Protein AF-A0A3D2XLH0-F1 (afdb_monomer)

Radius of gyration: 24.58 Å; Cα contacts (8 Å, |Δi|>4): 261; chains: 1; bounding box: 63×41×72 Å

Foldseek 3Di:
DCCVVPVPPPDPPDDPLSVLLVVLVVLLVVLCVVQDPDPDDSFVLQLVLCVLLVVDDPPDPCVVPDSGPCVSSSCQQCPDDDPLCRQLLNVLSSLCSVLSSVLSSVCSNPVNCSNVLSLVLLLLLLQLLVLLLVLDPDDDPLLVSNNVSSCSNGPCVDDDRDHNVPDALVSDDPVSLLSSLLSSLVSNDDPLDRDPSNVVSVVVSCVRNVNDPVSSVVSNVVVVVVCVVCQCVRPSSHPDDPVVVVVVVLLVVLLSLCQVCVVLLLVLLLVVLLLLVLLVVVVVDDDDPVSVVVNLVSVVVSLVVDPSSCCCVPVVSVVSSVSNSVCNCVNRVVSNVVSPDPDD

Structure (mmCIF, N/CA/C/O backbone):
data_AF-A0A3D2XLH0-F1
#
_entry.id   AF-A0A3D2XLH0-F1
#
loop_
_atom_site.group_PDB
_atom_site.id
_atom_site.type_symbol
_atom_site.label_atom_id
_atom_site.label_alt_id
_atom_site.label_comp_id
_atom_site.label_asym_id
_atom_site.label_entity_id
_atom_site.label_seq_id
_atom_site.pdbx_PDB_ins_code
_atom_site.Cartn_x
_atom_site.Cartn_y
_atom_site.Cartn_z
_atom_site.occupancy
_atom_site.B_iso_or_equiv
_atom_site.auth_seq_id
_atom_site.auth_comp_id
_atom_site.auth_asym_id
_atom_site.auth_atom_id
_atom_site.pdbx_PDB_model_num
ATOM 1 N N . ASN A 1 1 ? -7.501 -8.077 -2.622 1.00 56.06 1 ASN A N 1
ATOM 2 C CA . ASN A 1 1 ? -8.255 -9.177 -1.987 1.00 56.06 1 ASN A CA 1
ATOM 3 C C . ASN A 1 1 ? -7.289 -10.339 -1.803 1.00 56.06 1 ASN A C 1
ATOM 5 O O . ASN A 1 1 ? -6.848 -10.885 -2.806 1.00 56.06 1 ASN A O 1
ATOM 9 N N . ILE A 1 2 ? -6.923 -10.666 -0.559 1.00 59.22 2 ILE A N 1
ATOM 10 C CA . ILE A 1 2 ? -5.932 -11.713 -0.237 1.00 59.22 2 ILE A CA 1
ATOM 11 C C . ILE A 1 2 ? -6.367 -13.080 -0.780 1.00 59.22 2 ILE A C 1
ATOM 13 O O . ILE A 1 2 ? -5.526 -13.887 -1.164 1.00 59.22 2 ILE A O 1
ATOM 17 N N . SER A 1 3 ? -7.678 -13.311 -0.923 1.00 52.94 3 SER A N 1
ATOM 18 C CA . SER A 1 3 ? -8.214 -14.569 -1.452 1.00 52.94 3 SER A CA 1
ATOM 19 C C . SER A 1 3 ? -7.852 -14.833 -2.920 1.00 52.94 3 SER A C 1
ATOM 21 O O . SER A 1 3 ? -8.042 -15.946 -3.398 1.00 52.94 3 SER A O 1
ATOM 23 N N . VAL A 1 4 ? -7.370 -13.823 -3.658 1.00 60.28 4 VAL A N 1
ATOM 24 C CA . VAL A 1 4 ? -6.823 -14.009 -5.015 1.00 60.28 4 VAL A CA 1
ATOM 25 C C . VAL A 1 4 ? -5.470 -14.724 -4.960 1.00 60.28 4 VAL A C 1
ATOM 27 O O . VAL A 1 4 ? -5.150 -15.491 -5.863 1.00 60.28 4 VAL A O 1
ATOM 30 N N . LEU A 1 5 ? -4.699 -14.490 -3.896 1.00 61.28 5 LEU A N 1
ATOM 31 C CA . LEU A 1 5 ? -3.353 -15.027 -3.706 1.00 61.28 5 LEU A CA 1
ATOM 32 C C . LEU A 1 5 ? -3.369 -16.331 -2.902 1.00 61.28 5 LEU A C 1
ATOM 34 O O . LEU A 1 5 ? -2.679 -17.278 -3.262 1.00 61.28 5 LEU A O 1
ATOM 38 N N . ILE A 1 6 ? -4.183 -16.401 -1.845 1.00 67.06 6 ILE A N 1
ATOM 39 C CA . ILE A 1 6 ? -4.265 -17.561 -0.952 1.00 67.06 6 ILE A CA 1
ATOM 40 C C . ILE A 1 6 ? -5.712 -18.057 -0.937 1.00 67.06 6 ILE A C 1
ATOM 42 O O . ILE A 1 6 ? -6.552 -17.561 -0.184 1.00 67.06 6 ILE A O 1
ATOM 46 N N . LYS A 1 7 ? -6.012 -19.035 -1.798 1.00 66.06 7 LYS A N 1
ATOM 47 C CA . LYS A 1 7 ? -7.372 -19.579 -1.969 1.00 66.06 7 LYS A CA 1
ATOM 48 C C . LYS A 1 7 ? -7.930 -20.209 -0.687 1.00 66.06 7 LYS A C 1
ATOM 50 O O . LYS A 1 7 ? -9.125 -20.091 -0.435 1.00 66.06 7 LYS A O 1
ATOM 55 N N . ASP A 1 8 ? -7.062 -20.797 0.136 1.00 65.56 8 ASP A N 1
ATOM 56 C CA . ASP A 1 8 ? -7.434 -21.486 1.380 1.00 65.56 8 ASP A CA 1
ATOM 57 C C . ASP A 1 8 ? -7.496 -20.559 2.601 1.00 65.56 8 ASP A C 1
ATOM 59 O O . ASP A 1 8 ? -7.753 -21.007 3.721 1.00 65.56 8 ASP A O 1
ATOM 63 N N . PHE A 1 9 ? -7.269 -19.254 2.416 1.00 64.38 9 PHE A N 1
ATOM 64 C CA . PHE A 1 9 ? -7.295 -18.313 3.524 1.00 64.38 9 PHE A CA 1
ATOM 65 C C . PHE A 1 9 ? -8.737 -18.081 3.998 1.00 64.38 9 PHE A C 1
ATOM 67 O O . PHE A 1 9 ? -9.528 -17.384 3.358 1.00 64.38 9 PHE A O 1
ATOM 74 N N . LYS A 1 10 ? -9.092 -18.697 5.133 1.00 57.25 10 LYS A N 1
ATOM 75 C CA . LYS A 1 10 ? -10.466 -18.717 5.665 1.00 57.25 10 LYS A CA 1
ATOM 76 C C . LYS A 1 10 ? -10.878 -17.427 6.377 1.00 57.25 10 LYS A C 1
ATOM 78 O O . LYS A 1 10 ? -12.070 -17.124 6.416 1.00 57.25 10 LYS A O 1
ATOM 83 N N . ASN A 1 11 ? -9.934 -16.662 6.931 1.00 62.09 11 ASN A N 1
ATOM 84 C CA . ASN A 1 11 ? -10.263 -15.441 7.665 1.00 62.09 11 ASN A CA 1
ATOM 85 C C . ASN A 1 11 ? -10.436 -14.252 6.700 1.00 62.09 11 ASN A C 1
ATOM 87 O O . ASN A 1 11 ? -9.506 -13.830 6.020 1.00 62.09 11 ASN A O 1
ATOM 91 N N . LYS A 1 12 ? -11.658 -13.724 6.616 1.00 66.69 12 LYS A N 1
ATOM 92 C CA . LYS A 1 12 ? -12.002 -12.578 5.759 1.00 66.69 12 LYS A CA 1
ATOM 93 C C . LYS A 1 12 ? -12.109 -11.265 6.530 1.00 66.69 12 LYS A C 1
ATOM 95 O O . LYS A 1 12 ? -12.381 -10.236 5.915 1.00 66.69 12 LYS A O 1
ATOM 100 N N . ASP A 1 13 ? -11.905 -11.272 7.846 1.00 75.00 13 ASP A N 1
ATOM 101 C CA . ASP A 1 13 ? -11.956 -10.058 8.654 1.00 75.00 13 ASP A CA 1
ATOM 102 C C . ASP A 1 13 ? -10.623 -9.308 8.607 1.00 75.00 13 ASP A C 1
ATOM 104 O O . ASP A 1 13 ? -10.022 -9.042 9.636 1.00 75.00 13 ASP A O 1
ATOM 108 N N . PHE A 1 14 ? -10.153 -8.947 7.416 1.00 75.50 14 PHE A N 1
ATOM 109 C CA . PHE A 1 14 ? -9.071 -7.978 7.282 1.00 75.50 14 PHE A CA 1
ATOM 110 C C . PHE A 1 14 ? -9.627 -6.618 6.886 1.00 75.50 14 PHE A C 1
ATOM 112 O O . PHE A 1 14 ? -10.569 -6.506 6.098 1.00 75.50 14 PHE A O 1
ATOM 119 N N . ASN A 1 15 ? -9.069 -5.559 7.458 1.00 73.19 15 ASN A N 1
ATOM 120 C CA . ASN A 1 15 ? -9.256 -4.211 6.948 1.00 73.19 15 ASN A CA 1
ATOM 121 C C . ASN A 1 15 ? -8.358 -3.981 5.708 1.00 73.19 15 ASN A C 1
ATOM 123 O O . ASN A 1 15 ? -7.569 -4.840 5.303 1.00 73.19 15 ASN A O 1
ATOM 127 N N . GLN A 1 16 ? -8.514 -2.829 5.056 1.00 72.62 16 GLN A N 1
ATOM 128 C CA . GLN A 1 16 ? -7.791 -2.512 3.822 1.00 72.62 16 GLN A CA 1
ATOM 129 C C . GLN A 1 16 ? -6.272 -2.385 4.028 1.00 72.62 16 GLN A C 1
ATOM 131 O O . GLN A 1 16 ? -5.505 -2.747 3.138 1.00 72.62 16 GLN A O 1
ATOM 136 N N . GLU A 1 17 ? -5.845 -1.903 5.191 1.00 74.00 17 GLU A N 1
ATOM 137 C CA . GLU A 1 17 ? -4.439 -1.733 5.555 1.00 74.00 17 GLU A CA 1
ATOM 138 C C . GLU A 1 17 ? -3.764 -3.089 5.803 1.00 74.00 17 GLU A C 1
ATOM 140 O O . GLU A 1 17 ? -2.719 -3.375 5.222 1.00 74.00 17 GLU A O 1
ATOM 145 N N . GLU A 1 18 ? -4.421 -3.969 6.561 1.00 78.75 18 GLU A N 1
ATOM 146 C CA . GLU A 1 18 ? -4.015 -5.364 6.770 1.00 78.75 18 GLU A CA 1
ATOM 147 C C . GLU A 1 18 ? -3.913 -6.097 5.422 1.00 78.75 18 GLU A C 1
ATOM 149 O O . GLU A 1 18 ? -2.910 -6.751 5.134 1.00 78.75 18 GLU A O 1
ATOM 154 N N . CYS A 1 19 ? -4.902 -5.911 4.537 1.00 79.75 19 CYS A N 1
ATOM 155 C CA . CYS A 1 19 ? -4.850 -6.446 3.177 1.00 79.75 19 CYS A CA 1
ATOM 156 C C . CYS A 1 19 ? -3.662 -5.915 2.369 1.00 79.75 19 CYS A C 1
ATOM 158 O O . CYS A 1 19 ? -3.051 -6.681 1.625 1.00 79.75 19 CYS A O 1
ATOM 160 N N . CYS A 1 20 ? -3.355 -4.620 2.471 1.00 80.25 20 CYS A N 1
ATOM 161 C CA . CYS A 1 20 ? -2.223 -4.013 1.776 1.00 80.25 20 CYS A CA 1
ATOM 162 C C . CYS A 1 20 ? -0.902 -4.618 2.257 1.00 80.25 20 CYS A C 1
ATOM 164 O O . CYS A 1 20 ? -0.134 -5.125 1.440 1.00 80.25 20 CYS A O 1
ATOM 166 N N . LYS A 1 21 ? -0.694 -4.659 3.580 1.00 85.38 21 LYS A N 1
ATOM 167 C CA . LYS A 1 21 ? 0.508 -5.219 4.206 1.00 85.38 21 LYS A CA 1
ATOM 168 C C . LYS A 1 21 ? 0.728 -6.673 3.794 1.00 85.38 21 LYS A C 1
ATOM 170 O O . LYS A 1 21 ? 1.823 -7.017 3.360 1.00 85.38 21 LYS A O 1
ATOM 175 N N . ILE A 1 22 ? -0.319 -7.500 3.829 1.00 86.12 22 ILE A N 1
ATOM 176 C CA . ILE A 1 22 ? -0.234 -8.909 3.420 1.00 86.12 22 ILE A CA 1
ATOM 177 C C . ILE A 1 22 ? 0.139 -9.038 1.938 1.00 86.12 22 ILE A C 1
ATOM 179 O O . ILE A 1 22 ? 1.064 -9.779 1.613 1.00 86.12 22 ILE A O 1
ATOM 183 N N . ASN A 1 23 ? -0.525 -8.306 1.034 1.00 85.81 23 ASN A N 1
ATOM 184 C CA . ASN A 1 23 ? -0.193 -8.371 -0.397 1.00 85.81 23 ASN A CA 1
ATOM 185 C C . ASN A 1 23 ? 1.240 -7.886 -0.669 1.00 85.81 23 ASN A C 1
ATOM 187 O O . ASN A 1 23 ? 1.919 -8.442 -1.529 1.00 85.81 23 ASN A O 1
ATOM 191 N N . PHE A 1 24 ? 1.699 -6.867 0.061 1.00 89.00 24 PHE A N 1
ATOM 192 C CA . PHE A 1 24 ? 3.036 -6.308 -0.097 1.00 89.00 24 PHE A CA 1
ATOM 193 C C . PHE A 1 24 ? 4.125 -7.276 0.377 1.00 89.00 24 PHE A C 1
ATOM 195 O O . PHE A 1 24 ? 5.034 -7.587 -0.390 1.00 89.00 24 PHE A O 1
ATOM 202 N N . VAL A 1 25 ? 3.986 -7.833 1.587 1.00 90.62 25 VAL A N 1
ATOM 203 C CA . VAL A 1 25 ? 4.879 -8.885 2.108 1.00 90.62 25 VAL A CA 1
ATOM 204 C C . VAL A 1 25 ? 4.925 -10.070 1.153 1.00 90.62 25 VAL A C 1
ATOM 206 O O . VAL A 1 25 ? 5.997 -10.592 0.864 1.00 90.62 25 VAL A O 1
ATOM 209 N N . TRP A 1 26 ? 3.772 -10.477 0.621 1.00 89.56 26 TRP A N 1
ATOM 210 C CA . TRP A 1 26 ? 3.701 -11.595 -0.309 1.00 89.56 26 TRP A CA 1
ATOM 211 C C . TRP A 1 26 ? 4.448 -11.321 -1.615 1.00 89.56 26 TRP A C 1
ATOM 213 O O . TRP A 1 26 ? 5.152 -12.194 -2.117 1.00 89.56 26 TRP A O 1
ATOM 223 N N . ALA A 1 27 ? 4.330 -10.110 -2.163 1.00 91.56 27 ALA A N 1
ATOM 224 C CA . ALA A 1 27 ? 5.065 -9.713 -3.359 1.00 91.56 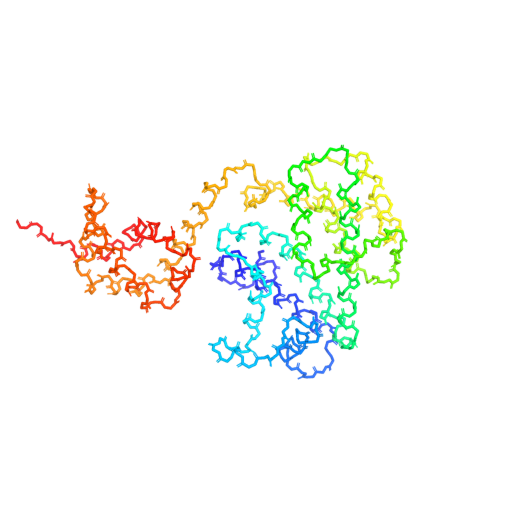27 ALA A CA 1
ATOM 225 C C . ALA A 1 27 ? 6.585 -9.694 -3.113 1.00 91.56 27 ALA A C 1
ATOM 227 O O . ALA A 1 27 ? 7.344 -10.187 -3.948 1.00 91.56 27 ALA A O 1
ATOM 228 N N . LEU A 1 28 ? 7.023 -9.204 -1.948 1.00 92.69 28 LEU A N 1
ATOM 229 C CA . LEU A 1 28 ? 8.427 -9.248 -1.527 1.00 92.69 28 LEU A CA 1
ATOM 230 C C . LEU A 1 28 ? 8.927 -10.690 -1.366 1.00 92.69 28 LEU A C 1
ATOM 232 O O . LEU A 1 28 ? 10.008 -11.021 -1.846 1.00 92.69 28 LEU A O 1
ATOM 236 N N . LEU A 1 29 ? 8.132 -11.565 -0.748 1.00 91.50 29 LEU A N 1
ATOM 237 C CA . LEU A 1 29 ? 8.464 -12.981 -0.587 1.00 91.50 29 LEU A CA 1
ATOM 238 C C . LEU A 1 29 ? 8.540 -13.705 -1.938 1.00 91.50 29 LEU A C 1
ATOM 240 O O . LEU A 1 29 ? 9.427 -14.527 -2.155 1.00 91.50 29 LEU A O 1
ATOM 244 N N . ALA A 1 30 ? 7.642 -13.385 -2.870 1.00 90.56 30 ALA A N 1
ATOM 245 C CA . ALA A 1 30 ? 7.688 -13.923 -4.224 1.00 90.56 30 ALA A CA 1
ATOM 246 C C . ALA A 1 30 ? 8.967 -13.489 -4.957 1.00 90.56 30 ALA A C 1
ATOM 248 O O . ALA A 1 30 ? 9.626 -14.331 -5.566 1.00 90.56 30 ALA A O 1
ATOM 249 N N . ALA A 1 31 ? 9.355 -12.211 -4.854 1.00 92.06 31 ALA A N 1
ATOM 250 C CA . ALA A 1 31 ? 10.625 -11.724 -5.392 1.00 92.06 31 ALA A CA 1
ATOM 251 C C . ALA A 1 31 ? 11.822 -12.448 -4.751 1.00 92.06 31 ALA A C 1
ATOM 253 O O . ALA A 1 31 ? 12.705 -12.919 -5.467 1.00 92.06 31 ALA A O 1
ATOM 254 N N . TYR A 1 32 ? 11.807 -12.625 -3.426 1.00 92.12 32 TYR A N 1
ATOM 255 C CA . TYR A 1 32 ? 12.814 -13.397 -2.700 1.00 92.12 32 TYR A CA 1
ATOM 256 C C . TYR A 1 32 ? 12.953 -14.824 -3.242 1.00 92.12 32 TYR A C 1
ATOM 258 O O . TYR A 1 32 ? 14.045 -15.223 -3.634 1.00 92.12 32 TYR A O 1
ATOM 266 N N . ASN A 1 33 ? 11.848 -15.559 -3.367 1.00 89.69 33 ASN A N 1
ATOM 267 C CA . ASN A 1 33 ? 11.861 -16.944 -3.844 1.00 89.69 33 ASN A CA 1
ATOM 268 C C . ASN A 1 33 ? 12.271 -17.089 -5.321 1.00 89.69 33 ASN A C 1
ATOM 270 O O . ASN A 1 33 ? 12.732 -18.155 -5.719 1.00 89.69 33 ASN A O 1
ATOM 274 N N . CYS A 1 34 ? 12.100 -16.050 -6.147 1.00 87.38 34 CYS A N 1
ATOM 275 C CA . CYS A 1 34 ? 12.503 -16.085 -7.558 1.00 87.38 34 CYS A CA 1
ATOM 276 C C . CYS A 1 34 ? 14.007 -15.851 -7.766 1.00 87.38 34 CYS A C 1
ATOM 278 O O . CYS A 1 34 ? 14.549 -16.279 -8.786 1.00 87.38 34 CYS A O 1
ATOM 280 N N . HIS A 1 35 ? 14.672 -15.150 -6.843 1.00 81.44 35 HIS A N 1
ATOM 281 C CA . HIS A 1 35 ? 16.054 -14.693 -7.026 1.00 81.44 35 HIS A CA 1
ATOM 282 C C . HIS A 1 35 ? 17.039 -15.249 -6.000 1.00 81.44 35 HIS A C 1
ATOM 284 O O . HIS A 1 35 ? 18.215 -15.405 -6.331 1.00 81.44 35 HIS A O 1
ATOM 290 N N . SER A 1 36 ? 16.591 -15.561 -4.783 1.00 71.94 36 SER A N 1
ATOM 291 C CA . SER A 1 36 ? 17.465 -16.110 -3.752 1.00 71.94 36 SER A CA 1
ATOM 292 C C . SER A 1 36 ? 17.901 -17.525 -4.124 1.00 71.94 36 SER A C 1
ATOM 294 O O . SER A 1 36 ? 17.078 -18.421 -4.307 1.00 71.94 36 SER A O 1
ATOM 296 N N . LYS A 1 37 ? 19.216 -17.717 -4.237 1.00 63.34 37 LYS A N 1
ATOM 297 C CA . LYS A 1 37 ? 19.856 -19.033 -4.382 1.00 63.34 37 LYS A CA 1
ATOM 298 C C . LYS A 1 37 ? 20.473 -19.530 -3.071 1.00 63.34 37 LYS A C 1
ATOM 300 O O . LYS A 1 37 ? 20.912 -20.674 -3.017 1.00 63.34 37 LYS A O 1
ATOM 305 N N . ASP A 1 38 ? 20.480 -18.685 -2.040 1.00 61.75 38 ASP A N 1
ATOM 306 C CA . ASP A 1 38 ? 21.149 -18.930 -0.765 1.00 61.75 38 ASP A CA 1
ATOM 307 C C . ASP A 1 38 ? 20.144 -19.127 0.376 1.00 61.75 38 ASP A C 1
ATOM 3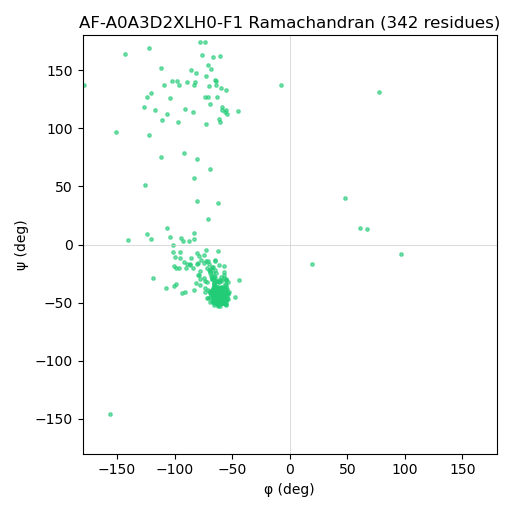09 O O . ASP A 1 38 ? 19.071 -18.528 0.403 1.00 61.75 38 ASP A O 1
ATOM 313 N N . ASN A 1 39 ? 20.543 -19.895 1.393 1.00 58.38 39 ASN A N 1
ATOM 314 C CA . ASN A 1 39 ? 19.757 -20.181 2.604 1.00 58.38 39 ASN A CA 1
ATOM 315 C C . ASN A 1 39 ? 19.610 -18.977 3.568 1.00 58.38 39 ASN A C 1
ATOM 317 O O . ASN A 1 39 ? 19.401 -19.162 4.769 1.00 58.38 39 ASN A O 1
ATOM 321 N N . THR A 1 40 ? 19.767 -17.733 3.105 1.00 69.75 40 THR A N 1
ATOM 322 C CA . THR A 1 40 ? 19.626 -16.555 3.978 1.00 69.75 40 THR A CA 1
ATOM 323 C C . THR A 1 40 ? 18.163 -16.315 4.315 1.00 69.75 40 THR A C 1
ATOM 325 O O . THR A 1 40 ? 17.343 -16.199 3.424 1.00 69.75 40 THR A O 1
ATOM 328 N N . ASN A 1 41 ? 17.804 -16.200 5.592 1.00 87.00 41 ASN A N 1
ATOM 329 C CA . ASN A 1 41 ? 16.414 -15.961 5.991 1.00 87.00 41 ASN A CA 1
ATOM 330 C C . ASN A 1 41 ? 15.828 -14.700 5.300 1.00 87.00 41 ASN A C 1
ATOM 332 O O . ASN A 1 41 ? 16.469 -13.645 5.296 1.00 87.00 41 ASN A O 1
ATOM 336 N N . PHE A 1 42 ? 14.610 -14.816 4.749 1.00 89.12 42 PHE A N 1
ATOM 337 C CA . PHE A 1 42 ? 13.853 -13.734 4.101 1.00 89.12 42 PHE A CA 1
ATOM 338 C C . PHE A 1 42 ? 13.827 -12.440 4.926 1.00 89.12 42 PHE A C 1
ATOM 340 O O . PHE A 1 42 ? 14.082 -11.362 4.391 1.00 89.12 42 PHE A O 1
ATOM 347 N N . GLU A 1 43 ? 13.585 -12.539 6.233 1.00 88.88 43 GLU A N 1
ATOM 348 C CA . GLU A 1 43 ? 13.529 -11.384 7.129 1.00 88.88 43 GLU A CA 1
ATOM 349 C C . GLU A 1 43 ? 14.874 -10.659 7.208 1.00 88.88 43 GLU A C 1
ATOM 351 O O . GLU A 1 43 ? 14.926 -9.431 7.171 1.00 88.88 43 GLU A O 1
ATOM 356 N N . ILE A 1 44 ? 15.980 -11.408 7.259 1.00 87.56 44 ILE A N 1
ATOM 357 C CA . ILE A 1 44 ? 17.334 -10.842 7.304 1.00 87.56 44 ILE A CA 1
ATOM 358 C C . ILE A 1 44 ? 17.654 -10.134 5.985 1.00 87.56 44 ILE A C 1
ATOM 360 O O . ILE A 1 44 ? 18.180 -9.020 5.999 1.00 87.56 44 ILE A O 1
ATOM 364 N N . ALA A 1 45 ? 17.330 -10.761 4.851 1.00 89.88 45 ALA A N 1
ATOM 365 C CA . ALA A 1 45 ? 17.530 -10.161 3.534 1.00 89.88 45 ALA A CA 1
ATOM 366 C C . ALA A 1 45 ? 16.724 -8.862 3.384 1.00 89.88 45 ALA A C 1
ATOM 368 O O . ALA A 1 45 ? 17.243 -7.863 2.886 1.00 89.88 45 ALA A O 1
ATOM 369 N N . LEU A 1 46 ? 15.481 -8.851 3.871 1.00 90.81 46 LEU A N 1
ATOM 370 C CA . LEU A 1 46 ? 14.604 -7.691 3.784 1.00 90.81 46 LEU A CA 1
ATOM 371 C C . LEU A 1 46 ? 15.066 -6.535 4.685 1.00 90.81 46 LEU A C 1
ATOM 373 O O . LEU A 1 46 ? 15.059 -5.387 4.242 1.00 90.81 46 LEU A O 1
ATOM 377 N N . LYS A 1 47 ? 15.532 -6.818 5.912 1.00 88.50 47 LYS A N 1
ATOM 378 C CA . LYS A 1 47 ? 16.130 -5.793 6.791 1.00 88.50 47 LYS A CA 1
ATOM 379 C C . LYS A 1 47 ? 17.343 -5.141 6.129 1.00 88.50 47 LYS A C 1
ATOM 381 O O . LYS A 1 47 ? 17.380 -3.920 5.994 1.00 88.50 47 LYS A O 1
ATOM 386 N N . LYS A 1 48 ? 18.277 -5.953 5.621 1.00 88.25 48 LYS A N 1
ATOM 387 C CA . LYS A 1 48 ? 19.477 -5.458 4.927 1.00 88.25 48 LYS A CA 1
ATOM 388 C C . LYS A 1 48 ? 19.144 -4.664 3.665 1.00 88.25 48 LYS A C 1
ATOM 390 O O . LYS A 1 48 ? 19.796 -3.661 3.387 1.00 88.25 48 LYS A O 1
ATOM 395 N N . PHE A 1 49 ? 18.131 -5.074 2.903 1.00 91.19 49 PHE A N 1
ATOM 396 C CA . PHE A 1 49 ? 17.650 -4.305 1.756 1.00 91.19 49 PHE A CA 1
ATOM 397 C C . PHE A 1 49 ? 17.191 -2.899 2.165 1.00 91.19 49 PHE A C 1
ATOM 399 O O . PHE A 1 49 ? 17.640 -1.913 1.579 1.00 91.19 49 PHE A O 1
ATOM 406 N N . TYR A 1 50 ? 16.341 -2.791 3.192 1.00 89.31 50 TYR A N 1
ATOM 407 C CA . TYR A 1 50 ? 15.839 -1.497 3.662 1.00 89.31 50 TYR A CA 1
ATOM 408 C C . TYR A 1 50 ? 16.931 -0.607 4.272 1.00 89.31 50 TYR A C 1
ATOM 410 O O . TYR A 1 50 ? 16.842 0.621 4.165 1.00 89.31 50 TYR A O 1
ATOM 418 N N . GLU A 1 51 ? 17.974 -1.210 4.847 1.00 86.25 51 GLU A N 1
ATOM 419 C CA . GLU A 1 51 ? 19.207 -0.515 5.230 1.00 86.25 51 GLU A CA 1
ATOM 420 C C . GLU A 1 51 ? 19.976 0.004 4.009 1.00 86.25 51 GLU A C 1
ATOM 422 O O . GLU A 1 51 ? 20.340 1.179 3.958 1.00 86.25 51 GLU A O 1
ATOM 427 N N . THR A 1 52 ? 20.152 -0.844 2.992 1.00 88.00 52 THR A N 1
ATOM 428 C CA . THR A 1 52 ? 20.907 -0.533 1.765 1.00 88.00 52 THR A CA 1
ATOM 429 C C . THR A 1 52 ? 20.308 0.651 1.009 1.00 88.00 52 THR A C 1
ATOM 431 O O . THR A 1 52 ? 21.036 1.521 0.551 1.00 88.00 52 THR A O 1
ATOM 434 N N . ILE A 1 53 ? 18.979 0.738 0.908 1.00 85.19 53 ILE A N 1
ATOM 435 C CA . ILE A 1 53 ? 18.310 1.841 0.192 1.00 85.19 53 ILE A CA 1
ATOM 436 C C . ILE A 1 53 ? 18.134 3.117 1.036 1.00 85.19 53 ILE A C 1
ATOM 438 O O . ILE A 1 53 ? 17.362 4.008 0.659 1.00 85.19 53 ILE A O 1
ATOM 442 N N . GLY A 1 54 ? 18.763 3.176 2.216 1.00 78.00 54 GLY A N 1
ATOM 443 C CA . GLY A 1 54 ? 18.747 4.334 3.108 1.00 78.00 54 GLY A CA 1
ATOM 444 C C . GLY A 1 54 ? 17.385 4.653 3.734 1.00 78.00 54 GLY A C 1
ATOM 445 O O . GLY A 1 54 ? 17.219 5.742 4.283 1.00 78.00 54 GLY A O 1
ATOM 446 N N . PHE A 1 55 ? 16.409 3.739 3.655 1.00 71.38 55 PHE A N 1
ATOM 447 C CA . PHE A 1 55 ? 15.094 3.909 4.286 1.00 71.38 55 PHE A CA 1
ATOM 448 C C . PHE A 1 55 ? 15.157 3.627 5.791 1.00 71.38 55 PHE A C 1
ATOM 450 O O . PHE A 1 55 ? 14.482 4.287 6.578 1.00 71.38 55 PHE A O 1
ATOM 457 N N . HIS A 1 56 ? 16.001 2.677 6.194 1.00 57.16 56 HIS A N 1
ATOM 458 C CA . HIS A 1 56 ? 16.254 2.342 7.586 1.00 57.16 56 HIS A CA 1
ATOM 459 C C . HIS A 1 56 ? 17.723 2.618 7.922 1.00 57.16 56 HIS A C 1
ATOM 461 O O . HIS A 1 56 ? 18.618 1.987 7.377 1.00 57.16 56 HIS A O 1
ATOM 467 N N . LYS A 1 57 ? 18.000 3.561 8.827 1.00 52.19 57 LYS A N 1
ATOM 468 C CA . LYS A 1 57 ? 19.319 3.666 9.469 1.00 52.19 57 LYS A CA 1
ATOM 469 C C . LYS A 1 57 ? 19.176 3.115 10.877 1.00 52.19 57 LYS A C 1
ATOM 471 O O . LYS A 1 57 ? 18.303 3.583 11.606 1.00 52.19 57 LYS A O 1
ATOM 476 N N . SER A 1 58 ? 20.012 2.153 11.263 1.00 48.53 58 SER A N 1
ATOM 477 C CA . SER A 1 58 ? 20.064 1.617 12.628 1.00 48.53 58 SER A CA 1
ATOM 478 C C . SER A 1 58 ? 20.629 2.668 13.601 1.00 48.53 58 SER A C 1
ATOM 480 O O . SER A 1 58 ? 21.725 2.531 14.137 1.00 48.53 58 SER A O 1
ATOM 482 N N . ASN A 1 59 ? 19.922 3.775 13.808 1.00 43.19 59 ASN A N 1
ATOM 483 C CA . ASN A 1 59 ? 20.291 4.762 14.810 1.00 43.19 59 ASN A CA 1
ATOM 484 C C . ASN A 1 59 ? 19.476 4.488 16.073 1.00 43.19 59 ASN A C 1
ATOM 486 O O . ASN A 1 59 ? 18.283 4.763 16.101 1.00 43.19 59 ASN A O 1
ATOM 490 N N . PHE A 1 60 ? 20.168 3.918 17.065 1.00 39.84 60 PHE A N 1
ATOM 491 C CA . PHE A 1 60 ? 20.052 3.908 18.539 1.00 39.84 60 PHE A CA 1
ATOM 492 C C . PHE A 1 60 ? 18.745 4.286 19.291 1.00 39.84 60 PHE A C 1
ATOM 494 O O . PHE A 1 60 ? 18.632 3.950 20.463 1.00 39.84 60 PHE A O 1
ATOM 501 N N . ILE A 1 61 ? 17.749 4.947 18.697 1.00 39.28 61 ILE A N 1
ATOM 502 C CA . ILE A 1 61 ? 16.479 5.345 19.342 1.00 39.28 61 ILE A CA 1
ATOM 503 C C . ILE A 1 61 ? 15.328 4.368 19.003 1.00 39.28 61 ILE A C 1
ATOM 505 O O . ILE A 1 61 ? 14.293 4.366 19.664 1.00 39.28 61 ILE A O 1
ATOM 509 N N . ASN A 1 62 ? 15.515 3.451 18.045 1.00 43.59 62 ASN A N 1
ATOM 510 C CA . ASN A 1 62 ? 14.501 2.445 17.679 1.00 43.59 62 ASN A CA 1
ATOM 511 C C . ASN A 1 62 ? 14.302 1.316 18.712 1.00 43.59 62 ASN A C 1
ATOM 513 O O . ASN A 1 62 ? 13.365 0.528 18.577 1.00 43.59 62 ASN A O 1
ATOM 517 N N . GLY A 1 63 ? 15.107 1.270 19.780 1.00 38.38 63 GLY A N 1
ATOM 518 C CA . GLY A 1 63 ? 15.054 0.227 20.814 1.00 38.38 63 GLY A CA 1
ATOM 519 C C . GLY A 1 63 ? 13.744 0.134 21.613 1.00 38.38 63 GLY A C 1
ATOM 520 O O . GLY A 1 63 ? 13.595 -0.790 22.403 1.00 38.38 63 GLY A O 1
ATOM 521 N N . ILE A 1 64 ? 12.789 1.052 21.412 1.00 42.12 64 ILE A N 1
ATOM 522 C CA . ILE A 1 64 ? 11.499 1.068 22.126 1.00 42.12 64 ILE A CA 1
ATOM 523 C C . ILE A 1 64 ? 10.368 0.390 21.318 1.00 42.12 64 ILE A C 1
ATOM 525 O O . ILE A 1 64 ? 9.384 -0.041 21.910 1.00 42.12 64 ILE A O 1
ATOM 529 N N . LEU A 1 65 ? 10.495 0.236 19.988 1.00 42.16 65 LEU A N 1
ATOM 530 C CA . LEU A 1 65 ? 9.433 -0.326 19.121 1.00 42.16 65 LEU A CA 1
ATOM 531 C C . LEU A 1 65 ? 9.853 -1.546 18.280 1.00 42.16 65 LEU A C 1
ATOM 533 O O . LEU A 1 65 ? 9.076 -2.013 17.451 1.00 42.16 65 LEU A O 1
ATOM 537 N N . GLY A 1 66 ? 11.043 -2.093 18.528 1.00 47.38 66 GLY A N 1
ATOM 538 C CA . GLY A 1 66 ? 11.538 -3.306 17.880 1.00 47.38 66 GLY A CA 1
ATOM 539 C C . GLY A 1 66 ? 12.051 -3.072 16.456 1.00 47.38 66 GLY A C 1
ATOM 540 O O . GLY A 1 66 ? 11.374 -2.493 15.607 1.00 47.38 66 GLY A O 1
ATOM 541 N N . ASP A 1 67 ? 13.247 -3.589 16.173 1.00 57.59 67 ASP A N 1
ATOM 542 C CA . ASP A 1 67 ? 13.847 -3.638 14.831 1.00 57.59 67 ASP A CA 1
ATOM 543 C C . ASP A 1 67 ? 13.281 -4.810 14.003 1.00 57.59 67 ASP A C 1
ATOM 545 O O . ASP A 1 67 ? 14.008 -5.517 13.296 1.00 57.59 67 ASP A O 1
ATOM 549 N N . ASP A 1 68 ? 11.985 -5.095 14.144 1.00 75.69 68 ASP A N 1
ATOM 550 C CA . ASP A 1 68 ? 11.336 -6.186 13.423 1.00 75.69 68 ASP A CA 1
ATOM 551 C C . ASP A 1 68 ? 10.856 -5.746 12.030 1.00 75.69 68 ASP A C 1
ATOM 553 O O . ASP A 1 68 ? 10.528 -4.581 11.794 1.00 75.69 68 ASP A O 1
ATOM 557 N N . VAL A 1 69 ? 10.821 -6.689 11.086 1.00 81.69 69 VAL A N 1
ATOM 558 C CA . VAL A 1 69 ? 10.378 -6.474 9.700 1.00 81.69 69 VAL A CA 1
ATOM 559 C C . VAL A 1 69 ? 8.982 -5.860 9.662 1.00 81.69 69 VAL A C 1
ATOM 561 O O . VAL A 1 69 ? 8.723 -4.984 8.837 1.00 81.69 69 VAL A O 1
ATOM 564 N N . GLU A 1 70 ? 8.097 -6.280 10.569 1.00 83.25 70 GLU A N 1
ATOM 565 C CA . GLU A 1 70 ? 6.742 -5.739 10.687 1.00 83.25 70 GLU A CA 1
ATOM 566 C C . GLU A 1 70 ? 6.763 -4.216 10.868 1.00 83.25 70 GLU A C 1
ATOM 568 O O . GLU A 1 70 ? 6.096 -3.510 10.112 1.00 83.25 70 GLU A O 1
ATOM 573 N N . SER A 1 71 ? 7.605 -3.713 11.774 1.00 79.94 71 SER A N 1
ATOM 574 C CA . SER A 1 71 ? 7.737 -2.286 12.083 1.00 79.94 71 SER A CA 1
ATOM 575 C C . SER A 1 71 ? 8.282 -1.497 10.888 1.00 79.94 71 SER A C 1
ATOM 577 O O . SER A 1 71 ? 7.746 -0.441 10.539 1.00 79.94 71 SER A O 1
ATOM 579 N N . ILE A 1 72 ? 9.295 -2.034 10.192 1.00 81.94 72 ILE A N 1
ATOM 580 C CA . ILE A 1 72 ? 9.869 -1.419 8.981 1.00 81.94 72 ILE A CA 1
ATOM 581 C C . ILE A 1 72 ? 8.807 -1.303 7.883 1.00 81.94 72 ILE A C 1
ATOM 583 O O . ILE A 1 72 ? 8.611 -0.227 7.311 1.00 81.94 72 ILE A O 1
ATOM 587 N N . LEU A 1 73 ? 8.087 -2.392 7.609 1.00 84.75 73 LEU A N 1
ATOM 588 C CA . LEU A 1 73 ? 7.039 -2.417 6.592 1.00 84.75 73 LEU A CA 1
ATOM 589 C C . LEU A 1 73 ? 5.855 -1.536 6.978 1.00 84.75 73 LEU A C 1
ATOM 591 O O . LEU A 1 73 ? 5.292 -0.855 6.123 1.00 84.75 73 LEU A O 1
ATOM 595 N N . ASN A 1 74 ? 5.492 -1.506 8.260 1.00 80.25 74 ASN A N 1
ATOM 596 C CA . ASN A 1 74 ? 4.423 -0.654 8.748 1.00 80.25 74 ASN A CA 1
ATOM 597 C C . ASN A 1 74 ? 4.757 0.827 8.533 1.00 80.25 74 ASN A C 1
ATOM 599 O O . ASN A 1 74 ? 3.935 1.550 7.976 1.00 80.25 74 ASN A O 1
ATOM 603 N N . LYS A 1 75 ? 5.982 1.254 8.866 1.00 77.12 75 LYS A N 1
ATOM 604 C CA . LYS A 1 75 ? 6.478 2.611 8.574 1.00 77.12 75 LYS A CA 1
ATOM 605 C C . LYS A 1 75 ? 6.533 2.901 7.072 1.00 77.12 75 LYS A C 1
ATOM 607 O O . LYS A 1 75 ? 6.238 4.011 6.648 1.00 77.12 75 LYS A O 1
ATOM 612 N N . ARG A 1 76 ? 6.891 1.914 6.243 1.00 77.88 76 ARG A N 1
ATOM 613 C CA . ARG A 1 76 ? 6.939 2.084 4.780 1.00 77.88 76 ARG A CA 1
ATOM 614 C C . ARG A 1 76 ? 5.553 2.289 4.167 1.00 77.88 76 ARG A C 1
ATOM 616 O O . ARG A 1 76 ? 5.398 3.131 3.287 1.00 77.88 76 ARG A O 1
ATOM 623 N N . ILE A 1 77 ? 4.558 1.538 4.635 1.00 77.12 77 ILE A N 1
ATOM 624 C CA . ILE A 1 77 ? 3.166 1.636 4.172 1.00 77.12 77 ILE A CA 1
ATOM 625 C C . ILE A 1 77 ? 2.507 2.916 4.707 1.00 77.12 77 ILE A C 1
ATOM 627 O O . ILE A 1 77 ? 1.783 3.595 3.978 1.00 77.12 77 ILE A O 1
ATOM 631 N N . GLN A 1 78 ? 2.764 3.263 5.969 1.00 67.38 78 GLN A N 1
ATOM 632 C CA . GLN A 1 78 ? 2.241 4.458 6.624 1.00 67.38 78 GLN A CA 1
ATOM 633 C C . GLN A 1 78 ? 3.233 5.614 6.461 1.00 67.38 78 GLN A C 1
ATOM 635 O O . GLN A 1 78 ? 3.986 5.923 7.376 1.00 67.38 78 GLN A O 1
ATOM 640 N N . THR A 1 79 ? 3.262 6.254 5.288 1.00 54.22 79 THR A N 1
ATOM 641 C CA . THR A 1 79 ? 4.085 7.461 5.094 1.00 54.22 79 THR A CA 1
ATOM 642 C C . THR A 1 79 ? 3.642 8.520 6.110 1.00 54.22 79 THR A C 1
ATOM 644 O O . THR A 1 79 ? 2.468 8.897 6.104 1.00 54.22 79 THR A O 1
ATOM 647 N N . ASP A 1 80 ? 4.552 8.942 6.997 1.00 46.84 80 ASP A N 1
ATOM 648 C CA . ASP A 1 80 ? 4.300 9.902 8.078 1.00 46.84 80 ASP A CA 1
ATOM 649 C C . ASP A 1 80 ? 3.484 11.093 7.576 1.00 46.84 80 ASP A C 1
ATOM 651 O O . ASP A 1 80 ? 3.952 11.834 6.715 1.00 46.84 80 ASP A O 1
ATOM 655 N N . ASN A 1 81 ? 2.259 11.243 8.091 1.00 41.50 81 ASN A N 1
ATOM 656 C CA . ASN A 1 81 ? 1.585 12.512 8.371 1.00 41.50 81 ASN A CA 1
ATOM 657 C C . ASN A 1 81 ? 0.200 12.241 8.988 1.00 41.50 81 ASN A C 1
ATOM 659 O O . ASN A 1 81 ? -0.528 11.348 8.559 1.00 41.50 81 ASN A O 1
ATOM 663 N N . ASN A 1 82 ? -0.128 13.022 10.022 1.00 40.62 82 ASN A N 1
ATOM 664 C CA . ASN A 1 82 ? -1.363 13.104 10.819 1.00 40.62 82 ASN A CA 1
ATOM 665 C C . ASN A 1 82 ? -2.578 12.282 10.348 1.00 40.62 82 ASN A C 1
ATOM 667 O O . ASN A 1 82 ? -2.968 12.338 9.184 1.00 40.62 82 ASN A O 1
ATOM 671 N N . ILE A 1 83 ? -3.269 11.635 11.300 1.00 39.69 83 ILE A N 1
ATOM 672 C CA . ILE A 1 83 ? -4.472 10.785 11.130 1.00 39.69 83 ILE A CA 1
ATOM 673 C C . ILE A 1 83 ? -5.527 11.382 10.171 1.00 39.69 83 ILE A C 1
ATOM 675 O O . ILE A 1 83 ? -6.188 10.647 9.441 1.00 39.69 83 ILE A O 1
ATOM 679 N N . PHE A 1 84 ? -5.631 12.710 10.095 1.00 35.66 84 PHE A N 1
ATOM 680 C CA . PHE A 1 84 ? -6.518 13.440 9.184 1.00 35.66 84 PHE A CA 1
ATOM 681 C C . PHE A 1 84 ? -6.137 13.388 7.691 1.00 35.66 84 PHE A C 1
ATOM 683 O O . PHE A 1 84 ? -6.997 13.575 6.833 1.00 35.66 84 PHE A O 1
ATOM 690 N N . SER A 1 85 ? -4.873 13.113 7.361 1.00 43.88 85 SER A N 1
ATOM 691 C CA . SER A 1 85 ? -4.348 13.010 5.989 1.00 43.88 85 SER A CA 1
ATOM 692 C C . SER A 1 85 ? -4.314 11.571 5.439 1.00 43.88 85 SER A C 1
ATOM 694 O O . SER A 1 85 ? -4.100 11.370 4.239 1.00 43.88 85 SER A O 1
ATOM 696 N N . LYS A 1 86 ? -4.623 10.570 6.286 1.00 48.75 86 LYS A N 1
ATOM 697 C CA . LYS A 1 86 ? -4.515 9.122 6.001 1.00 48.75 86 LYS A CA 1
ATOM 698 C C . LYS A 1 86 ? -5.268 8.642 4.758 1.00 48.75 86 LYS A C 1
ATOM 700 O O . LYS A 1 86 ? -4.830 7.707 4.096 1.00 48.75 86 LYS A O 1
ATOM 705 N N . ASN A 1 87 ? -6.384 9.273 4.399 1.00 42.94 87 ASN A N 1
ATOM 706 C CA . ASN A 1 87 ? -7.220 8.780 3.298 1.00 42.94 87 ASN A CA 1
ATOM 707 C C . ASN A 1 87 ? -6.703 9.157 1.905 1.00 42.94 87 ASN A C 1
ATOM 709 O O . ASN A 1 87 ? -7.151 8.584 0.913 1.00 42.94 87 ASN A O 1
ATOM 713 N N . PHE A 1 88 ? -5.802 10.137 1.827 1.00 43.31 88 PHE A N 1
ATOM 714 C CA . PHE A 1 88 ? -5.292 10.670 0.568 1.00 43.31 88 PHE A CA 1
ATOM 715 C C . PHE A 1 88 ? -3.931 10.055 0.202 1.00 43.31 88 PHE A C 1
ATOM 717 O O . PHE A 1 88 ? -3.706 9.778 -0.974 1.00 43.31 88 PHE A O 1
ATOM 724 N N . SER A 1 89 ? -3.075 9.741 1.191 1.00 47.97 89 SER A N 1
ATOM 725 C CA . SER A 1 89 ? -1.787 9.072 0.941 1.00 47.97 89 SER A CA 1
ATOM 726 C C . SER A 1 89 ? -1.951 7.594 0.577 1.00 47.97 89 SER A C 1
ATOM 728 O O . SER A 1 89 ? -1.293 7.130 -0.347 1.00 47.97 89 SER A O 1
ATOM 730 N N . LEU A 1 90 ? -2.897 6.863 1.188 1.00 51.31 90 LEU A N 1
ATOM 731 C CA . LEU A 1 90 ? -2.992 5.406 1.017 1.00 51.31 90 LEU A CA 1
ATOM 732 C C . LEU A 1 90 ? -3.150 4.956 -0.448 1.00 51.31 90 LEU A C 1
ATOM 734 O O . LEU A 1 90 ? -2.602 3.932 -0.827 1.00 51.31 90 LEU A O 1
ATOM 738 N N . PHE A 1 91 ? -3.882 5.686 -1.298 1.00 50.53 91 PHE A N 1
ATOM 739 C CA . PHE A 1 91 ? -4.112 5.249 -2.685 1.00 50.53 91 PHE A CA 1
ATOM 740 C C . PHE A 1 91 ? -2.851 5.350 -3.558 1.00 50.53 91 PHE A C 1
ATOM 742 O O . PHE A 1 91 ? -2.524 4.402 -4.270 1.00 50.53 91 PHE A O 1
ATOM 749 N N . VAL A 1 92 ? -2.132 6.474 -3.491 1.00 51.91 92 VAL A N 1
ATOM 750 C CA . VAL A 1 92 ? -0.924 6.695 -4.306 1.00 51.91 92 VAL A CA 1
ATOM 751 C C . VAL A 1 92 ? 0.306 6.053 -3.666 1.00 51.91 92 VAL A C 1
ATOM 753 O O . VAL A 1 92 ? 1.074 5.410 -4.378 1.00 51.91 92 VAL A O 1
ATOM 756 N N . THR A 1 93 ? 0.447 6.113 -2.336 1.00 56.72 93 THR A N 1
ATOM 757 C CA . THR A 1 93 ? 1.504 5.391 -1.613 1.00 56.72 93 THR A CA 1
ATOM 758 C C . THR A 1 93 ? 1.428 3.894 -1.923 1.00 56.72 93 THR A C 1
ATOM 760 O O . THR A 1 93 ? 2.445 3.309 -2.280 1.00 56.72 93 THR A O 1
ATOM 763 N N . ASN A 1 94 ? 0.235 3.281 -1.920 1.00 67.50 94 ASN A N 1
ATOM 764 C CA . ASN A 1 94 ? 0.092 1.859 -2.259 1.00 67.50 94 ASN A CA 1
ATOM 765 C C . ASN A 1 94 ? 0.452 1.546 -3.718 1.00 67.50 94 ASN A C 1
ATOM 767 O O . ASN A 1 94 ? 1.019 0.488 -3.982 1.00 67.50 94 ASN A O 1
ATOM 771 N N . ALA A 1 95 ? 0.144 2.441 -4.663 1.00 72.62 95 ALA A N 1
ATOM 772 C CA . ALA A 1 95 ? 0.535 2.255 -6.060 1.00 72.62 95 ALA A CA 1
ATOM 773 C C . ALA A 1 95 ? 2.063 2.257 -6.225 1.00 72.62 95 ALA A C 1
ATOM 775 O O . ALA A 1 95 ? 2.583 1.551 -7.085 1.00 72.62 95 ALA A O 1
ATOM 776 N N . LEU A 1 96 ? 2.773 3.010 -5.381 1.00 82.00 96 LEU A N 1
ATOM 777 C CA . LEU A 1 96 ? 4.227 3.172 -5.391 1.00 82.00 96 LEU A CA 1
ATOM 778 C C . LEU A 1 96 ? 4.988 2.099 -4.591 1.00 82.00 96 LEU A C 1
ATOM 780 O O . LEU A 1 96 ? 6.170 1.885 -4.850 1.00 82.00 96 LEU A O 1
ATOM 784 N N . LEU A 1 97 ? 4.321 1.348 -3.703 1.00 85.88 97 LEU A N 1
ATOM 785 C CA . LEU A 1 97 ? 4.943 0.249 -2.944 1.00 85.88 97 LEU A CA 1
ATOM 786 C C . LEU A 1 97 ? 5.578 -0.822 -3.840 1.00 85.88 97 LEU A C 1
ATOM 788 O O . LEU A 1 97 ? 6.557 -1.449 -3.450 1.00 85.88 97 LEU A O 1
ATOM 792 N N . PHE A 1 98 ? 5.064 -1.032 -5.054 1.00 90.81 98 PHE A N 1
ATOM 793 C CA . PHE A 1 98 ? 5.629 -2.035 -5.956 1.00 90.81 98 PHE A CA 1
ATOM 794 C C . PHE A 1 98 ? 7.052 -1.688 -6.439 1.00 90.81 98 PHE A C 1
ATOM 796 O O . PHE A 1 98 ? 7.799 -2.598 -6.794 1.00 90.81 98 PHE A O 1
ATOM 803 N N . MET A 1 99 ? 7.482 -0.419 -6.364 1.00 90.38 99 MET A N 1
ATOM 804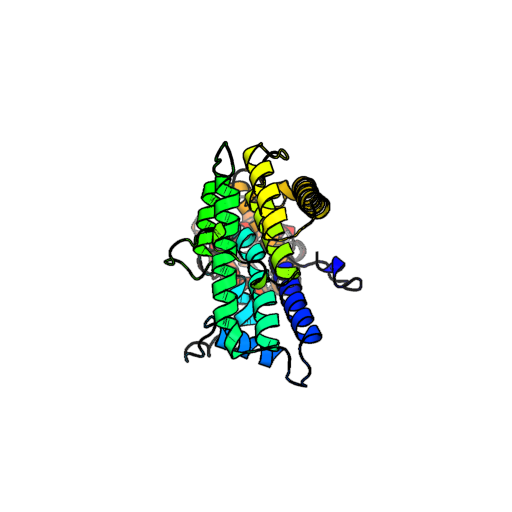 C CA . MET A 1 99 ? 8.890 -0.052 -6.583 1.00 90.38 99 MET A CA 1
ATOM 805 C C . MET A 1 99 ? 9.830 -0.783 -5.625 1.00 90.38 99 MET A C 1
ATOM 807 O O . MET A 1 99 ? 10.908 -1.197 -6.038 1.00 90.38 99 MET A O 1
ATOM 811 N N . ASP A 1 100 ? 9.424 -0.974 -4.367 1.00 91.19 100 ASP A N 1
ATOM 812 C CA . ASP A 1 100 ? 10.239 -1.687 -3.383 1.00 91.19 100 ASP A CA 1
ATOM 813 C C . ASP A 1 100 ? 10.392 -3.157 -3.765 1.00 91.19 100 ASP A C 1
ATOM 815 O O . ASP A 1 100 ? 11.461 -3.719 -3.579 1.00 91.19 100 ASP A O 1
ATOM 819 N N . VAL A 1 101 ? 9.358 -3.773 -4.349 1.00 94.19 101 VAL A N 1
ATOM 820 C CA . VAL A 1 101 ? 9.423 -5.162 -4.832 1.00 94.19 101 VAL A CA 1
ATOM 821 C C . VAL A 1 101 ? 10.416 -5.285 -5.988 1.00 94.19 101 VAL A C 1
ATOM 823 O O . VAL A 1 101 ? 11.228 -6.210 -6.013 1.00 94.19 101 VAL A O 1
ATOM 826 N N . LEU A 1 102 ? 10.384 -4.334 -6.925 1.00 94.06 102 LEU A N 1
ATOM 827 C CA . LEU A 1 102 ? 11.306 -4.279 -8.062 1.00 94.06 102 LEU A CA 1
ATOM 828 C C . LEU A 1 102 ? 12.749 -4.026 -7.603 1.00 94.06 102 LEU A C 1
ATOM 830 O O . LEU A 1 102 ? 13.660 -4.763 -7.978 1.00 94.06 102 LEU A O 1
ATOM 834 N N . ALA A 1 103 ? 12.953 -3.057 -6.712 1.00 92.81 103 ALA A N 1
ATOM 835 C CA . ALA A 1 103 ? 14.262 -2.768 -6.141 1.00 92.81 103 ALA A CA 1
ATOM 836 C C . ALA A 1 103 ? 14.789 -3.903 -5.259 1.00 92.81 103 ALA A C 1
ATOM 838 O O . ALA A 1 103 ? 15.992 -4.148 -5.248 1.00 92.81 103 ALA A O 1
ATOM 839 N N . PHE A 1 104 ? 13.915 -4.634 -4.565 1.00 94.12 104 PHE A N 1
ATOM 840 C CA . PHE A 1 104 ? 14.308 -5.814 -3.806 1.00 94.12 104 PHE A CA 1
ATOM 841 C C . PHE A 1 104 ? 14.724 -6.965 -4.730 1.00 94.12 104 PHE A C 1
ATOM 843 O O . PHE A 1 104 ? 15.734 -7.614 -4.481 1.00 94.12 104 PHE A O 1
ATOM 850 N N . SER A 1 105 ? 14.026 -7.174 -5.852 1.00 92.81 105 SER A N 1
ATOM 851 C CA . SER A 1 105 ? 14.472 -8.107 -6.899 1.00 92.81 105 SER A CA 1
ATOM 852 C C . SER A 1 105 ? 15.848 -7.724 -7.464 1.00 92.81 105 SER A C 1
ATOM 854 O O . SER A 1 105 ? 16.701 -8.598 -7.633 1.00 92.81 105 SER A O 1
ATOM 856 N N . ALA A 1 106 ? 16.100 -6.430 -7.699 1.00 91.69 106 ALA A N 1
ATOM 857 C CA . ALA A 1 106 ? 17.411 -5.940 -8.125 1.00 91.69 106 ALA A CA 1
ATOM 858 C C . ALA A 1 106 ? 18.485 -6.150 -7.042 1.00 91.69 106 ALA A C 1
ATOM 860 O O . ALA A 1 106 ? 19.578 -6.621 -7.347 1.00 91.69 106 ALA A O 1
ATOM 861 N N . TYR A 1 107 ? 18.154 -5.882 -5.775 1.00 93.12 107 TYR A N 1
ATOM 862 C CA . TYR A 1 107 ? 19.023 -6.109 -4.618 1.00 93.12 107 TYR A CA 1
ATOM 863 C C . TYR A 1 107 ? 19.455 -7.568 -4.485 1.00 93.12 107 TYR A C 1
ATOM 865 O O . TYR A 1 107 ? 20.633 -7.845 -4.289 1.00 93.12 107 TYR A O 1
ATOM 873 N N . LEU A 1 108 ? 18.521 -8.509 -4.634 1.00 92.19 108 LEU A N 1
ATOM 874 C CA . LEU A 1 108 ? 18.807 -9.942 -4.524 1.00 92.19 108 LEU A CA 1
ATOM 875 C C . LEU A 1 108 ? 19.755 -10.448 -5.622 1.00 92.19 108 LEU A C 1
ATOM 877 O O . LEU A 1 108 ? 20.392 -11.482 -5.449 1.00 92.19 108 LEU A O 1
ATOM 881 N N . GLN A 1 109 ? 19.849 -9.733 -6.744 1.00 89.88 109 GLN A N 1
ATOM 882 C CA . GLN A 1 109 ? 20.786 -10.041 -7.826 1.00 89.88 109 GLN A CA 1
ATOM 883 C C . GLN A 1 109 ? 22.120 -9.308 -7.659 1.00 89.88 109 GLN A C 1
ATOM 885 O O . GLN A 1 109 ? 23.174 -9.881 -7.927 1.00 89.88 109 GLN A O 1
ATOM 890 N N . ASN A 1 110 ? 22.074 -8.038 -7.254 1.00 90.44 110 ASN A N 1
ATOM 891 C CA . ASN A 1 110 ? 23.241 -7.195 -7.036 1.00 90.44 110 ASN A CA 1
ATOM 892 C C . ASN A 1 110 ? 22.943 -6.139 -5.948 1.00 90.44 110 ASN A C 1
ATOM 894 O O . ASN A 1 110 ? 22.386 -5.079 -6.264 1.00 90.44 110 ASN A O 1
ATOM 898 N N . PRO A 1 111 ? 23.327 -6.401 -4.682 1.00 89.44 111 PRO A N 1
ATOM 899 C CA . PRO A 1 111 ? 23.047 -5.511 -3.556 1.00 89.44 111 PRO A CA 1
ATOM 900 C C . PRO A 1 111 ? 23.526 -4.071 -3.763 1.00 89.44 111 PRO A C 1
ATOM 902 O O . PRO A 1 111 ? 22.774 -3.134 -3.493 1.00 89.44 111 PRO A O 1
ATOM 905 N N . ASP A 1 112 ? 24.723 -3.891 -4.328 1.00 88.06 112 ASP A N 1
ATOM 906 C CA . ASP A 1 112 ? 25.352 -2.577 -4.530 1.00 88.06 112 ASP A CA 1
ATOM 907 C C . ASP A 1 112 ? 24.605 -1.712 -5.558 1.00 88.06 112 ASP A C 1
ATOM 909 O O . ASP A 1 112 ? 24.762 -0.491 -5.604 1.00 88.06 112 ASP A O 1
ATOM 913 N N . HIS A 1 113 ? 23.777 -2.330 -6.405 1.00 86.94 113 HIS A N 1
ATOM 914 C CA . HIS A 1 113 ? 23.019 -1.624 -7.433 1.00 86.94 113 HIS A CA 1
ATOM 915 C C . HIS A 1 113 ? 21.617 -1.195 -6.976 1.00 86.94 113 HIS A C 1
ATOM 917 O O . HIS A 1 113 ? 21.000 -0.352 -7.628 1.00 86.94 113 HIS A O 1
ATOM 923 N N . ALA A 1 114 ? 21.109 -1.732 -5.863 1.00 88.00 114 ALA A N 1
ATOM 924 C CA . ALA A 1 114 ? 19.713 -1.574 -5.455 1.00 88.00 114 ALA A CA 1
ATOM 925 C C . ALA A 1 114 ? 19.288 -0.113 -5.246 1.00 88.00 114 ALA A C 1
ATOM 927 O O . ALA A 1 114 ? 18.244 0.305 -5.746 1.00 88.00 114 ALA A O 1
ATOM 928 N N . GLU A 1 115 ? 20.102 0.677 -4.538 1.00 87.12 115 GLU A N 1
ATOM 929 C CA . GLU A 1 115 ? 19.807 2.091 -4.278 1.00 87.12 115 GLU A CA 1
ATOM 930 C C . GLU A 1 115 ? 19.773 2.896 -5.583 1.00 87.12 115 GLU A C 1
ATOM 932 O O . GLU A 1 115 ? 18.821 3.634 -5.846 1.00 87.12 115 GLU A O 1
ATOM 937 N N . LYS A 1 116 ? 20.781 2.703 -6.442 1.00 88.25 116 LYS A N 1
ATOM 938 C CA . LYS A 1 116 ? 20.859 3.368 -7.745 1.00 88.25 116 LYS A CA 1
ATOM 939 C C . LYS A 1 116 ? 19.668 3.001 -8.630 1.00 88.25 116 LYS A C 1
ATOM 941 O O . LYS A 1 116 ? 19.038 3.893 -9.192 1.00 88.25 116 LYS A O 1
ATOM 946 N N . HIS A 1 117 ? 19.347 1.714 -8.726 1.00 89.81 117 HIS A N 1
ATOM 947 C CA . HIS A 1 117 ? 18.216 1.218 -9.503 1.00 89.81 117 HIS A CA 1
ATOM 948 C C . HIS A 1 117 ? 16.893 1.832 -9.027 1.00 89.81 117 HIS A C 1
ATOM 950 O O . HIS A 1 117 ? 16.098 2.315 -9.828 1.00 89.81 117 HIS A O 1
ATOM 956 N N . LEU A 1 118 ? 16.687 1.899 -7.712 1.00 89.12 118 LEU A N 1
ATOM 957 C CA . LEU A 1 118 ? 15.496 2.494 -7.120 1.00 89.12 118 LEU A CA 1
ATOM 958 C C . LEU A 1 118 ? 15.384 3.999 -7.412 1.00 89.12 118 LEU A C 1
ATOM 960 O O . LEU A 1 118 ? 14.307 4.469 -7.771 1.00 89.12 118 LEU A O 1
ATOM 964 N N . LEU A 1 119 ? 16.488 4.750 -7.347 1.00 86.56 119 LEU A N 1
ATOM 965 C CA . LEU A 1 119 ? 16.516 6.164 -7.748 1.00 86.56 119 LEU A CA 1
ATOM 966 C C . LEU A 1 119 ? 16.232 6.353 -9.248 1.00 86.56 119 LEU A C 1
ATOM 968 O O . LEU A 1 119 ? 15.546 7.300 -9.642 1.00 86.56 119 LEU A O 1
ATOM 972 N N . GLU A 1 120 ? 16.751 5.477 -10.107 1.00 88.12 120 GLU A N 1
ATOM 973 C CA . GLU A 1 120 ? 16.472 5.496 -11.548 1.00 88.12 120 GLU A CA 1
ATOM 974 C C . GLU A 1 120 ? 14.999 5.179 -11.845 1.00 88.12 120 GLU A C 1
ATOM 976 O O . GLU A 1 120 ? 14.375 5.862 -12.668 1.00 88.12 120 GLU A O 1
ATOM 981 N N . LEU A 1 121 ? 14.413 4.215 -11.130 1.00 90.12 121 LEU A N 1
ATOM 982 C CA . LEU A 1 121 ? 13.001 3.861 -11.230 1.00 90.12 121 LEU A CA 1
ATOM 983 C C . LEU A 1 121 ? 12.098 5.014 -10.769 1.00 90.12 121 LEU A C 1
ATOM 985 O O . LEU A 1 121 ? 11.175 5.388 -11.493 1.00 90.12 121 LEU A O 1
ATOM 989 N N . GLU A 1 122 ? 12.400 5.648 -9.632 1.00 86.88 122 GLU A N 1
ATOM 990 C CA . GLU A 1 122 ? 11.663 6.820 -9.140 1.00 86.88 122 GLU A CA 1
ATOM 991 C C . GLU A 1 122 ? 11.697 7.988 -10.145 1.00 86.88 122 GLU A C 1
ATOM 993 O O . GLU A 1 122 ? 10.660 8.587 -10.449 1.00 86.88 122 GLU A O 1
ATOM 998 N N . ASN A 1 123 ? 12.867 8.285 -10.727 1.00 86.19 123 ASN A N 1
ATOM 999 C CA . ASN A 1 123 ? 12.995 9.306 -11.775 1.00 86.19 123 ASN A CA 1
ATOM 1000 C C . ASN A 1 123 ? 12.176 8.948 -13.026 1.00 86.19 123 ASN A C 1
ATOM 1002 O O . ASN A 1 123 ? 11.542 9.818 -13.636 1.00 86.19 123 ASN A O 1
ATOM 1006 N N . SER A 1 124 ? 12.178 7.673 -13.414 1.00 90.44 124 SER A N 1
ATOM 1007 C CA . SER A 1 124 ? 11.442 7.180 -14.580 1.00 90.44 124 SER A CA 1
ATOM 1008 C C . SER A 1 124 ? 9.936 7.284 -14.372 1.00 90.44 124 SER A C 1
ATOM 1010 O O . SER A 1 124 ? 9.233 7.797 -15.243 1.00 90.44 124 SER A O 1
ATOM 1012 N N . ILE A 1 125 ? 9.447 6.899 -13.193 1.00 89.56 125 ILE A N 1
ATOM 1013 C CA . ILE A 1 125 ? 8.044 7.040 -12.794 1.00 89.56 125 ILE A CA 1
ATOM 1014 C C . ILE A 1 125 ? 7.630 8.505 -12.818 1.00 89.56 125 ILE A C 1
ATOM 1016 O O . ILE A 1 125 ? 6.641 8.840 -13.471 1.00 89.56 125 ILE A O 1
ATOM 1020 N N . ARG A 1 126 ? 8.416 9.396 -12.199 1.00 83.81 126 ARG A N 1
ATOM 1021 C CA . ARG A 1 126 ? 8.150 10.840 -12.230 1.00 83.81 126 ARG A CA 1
ATOM 1022 C C . ARG A 1 126 ? 8.010 11.353 -13.657 1.00 83.81 126 ARG A C 1
ATOM 1024 O O . ARG A 1 126 ? 7.062 12.073 -13.964 1.00 83.81 126 ARG A O 1
ATOM 1031 N N . THR A 1 127 ? 8.928 10.956 -14.530 1.00 88.25 127 THR A N 1
ATOM 1032 C CA . THR A 1 127 ? 8.977 11.392 -15.929 1.00 88.25 127 THR A CA 1
ATOM 1033 C C . THR A 1 127 ? 7.775 10.879 -16.728 1.00 88.25 127 THR A C 1
ATOM 1035 O O . THR A 1 127 ? 7.094 11.659 -17.398 1.00 88.25 127 THR A O 1
ATOM 1038 N N . VAL A 1 128 ? 7.479 9.579 -16.635 1.00 91.12 128 VAL A N 1
ATOM 1039 C CA . VAL A 1 128 ? 6.362 8.929 -17.338 1.00 91.12 128 VAL A CA 1
ATOM 1040 C C . VAL A 1 128 ? 5.024 9.484 -16.863 1.00 91.12 128 VAL A C 1
ATOM 1042 O O . VAL A 1 128 ? 4.216 9.902 -17.691 1.00 91.12 128 VAL A O 1
ATOM 1045 N N . VAL A 1 129 ? 4.804 9.538 -15.547 1.00 86.94 129 VAL A N 1
ATOM 1046 C CA . VAL A 1 129 ? 3.553 10.030 -14.957 1.00 86.94 129 VAL A CA 1
ATOM 1047 C C . VAL A 1 129 ? 3.359 11.513 -15.270 1.00 86.94 129 VAL A C 1
ATOM 1049 O O . VAL A 1 129 ? 2.266 11.908 -15.663 1.00 86.94 129 VAL A O 1
ATOM 1052 N N . SER A 1 130 ? 4.412 12.334 -15.208 1.00 82.88 130 SER A N 1
ATOM 1053 C CA . SER A 1 130 ? 4.313 13.756 -15.569 1.00 82.88 130 SER A CA 1
ATOM 1054 C C . SER A 1 130 ? 3.952 13.956 -17.041 1.00 82.88 130 SER A C 1
ATOM 1056 O O . SER A 1 130 ? 3.108 14.796 -17.356 1.00 82.88 130 SER A O 1
ATOM 1058 N N . LYS A 1 131 ? 4.549 13.189 -17.966 1.00 88.56 131 LYS A N 1
ATOM 1059 C CA . LYS A 1 131 ? 4.181 13.262 -19.390 1.00 88.56 131 LYS A CA 1
ATOM 1060 C C . LYS A 1 131 ? 2.747 12.780 -19.619 1.00 88.56 131 LYS A C 1
ATOM 1062 O O . LYS A 1 131 ? 2.011 13.427 -20.357 1.00 88.56 131 LYS A O 1
ATOM 1067 N N . ALA A 1 132 ? 2.344 11.699 -18.954 1.00 88.69 132 ALA A N 1
ATOM 1068 C CA . ALA A 1 132 ? 0.986 11.173 -19.004 1.00 88.69 132 ALA A CA 1
ATOM 1069 C C . ALA A 1 132 ? -0.041 12.225 -18.543 1.00 88.69 132 ALA A C 1
ATOM 1071 O O . ALA A 1 132 ? -0.992 12.518 -19.264 1.00 88.69 132 ALA A O 1
ATOM 1072 N N . LEU A 1 133 ? 0.190 12.872 -17.396 1.00 80.75 133 LEU A N 1
ATOM 1073 C CA . LEU A 1 133 ? -0.686 13.921 -16.856 1.00 80.75 133 LEU A CA 1
ATOM 1074 C C . LEU A 1 133 ? -0.746 15.165 -17.753 1.00 80.75 133 LEU A C 1
ATOM 1076 O O . LEU A 1 133 ? -1.812 15.757 -17.914 1.00 80.75 133 LEU A O 1
ATOM 1080 N N . ASN A 1 134 ? 0.381 15.555 -18.357 1.00 84.06 134 ASN A N 1
ATOM 1081 C CA . ASN A 1 134 ? 0.458 16.709 -19.257 1.00 84.06 134 ASN A CA 1
ATOM 1082 C C . ASN A 1 134 ? -0.062 16.432 -20.673 1.00 84.06 134 ASN A C 1
ATOM 1084 O O . ASN A 1 134 ? -0.225 17.374 -21.443 1.00 84.06 134 ASN A O 1
ATOM 1088 N N . SER A 1 135 ? -0.339 15.173 -21.024 1.00 84.00 135 SER A N 1
ATOM 1089 C CA . SER A 1 135 ? -0.928 14.826 -22.323 1.00 84.00 135 SER A CA 1
ATOM 1090 C C . SER A 1 135 ? -2.395 15.254 -22.455 1.00 84.00 135 SER A C 1
ATOM 1092 O O . SER A 1 135 ? -2.925 15.296 -23.561 1.00 84.00 135 SER A O 1
ATOM 1094 N N . LYS A 1 136 ? -3.045 15.610 -21.342 1.00 71.50 136 LYS A N 1
ATOM 1095 C CA . LYS A 1 136 ? -4.475 15.911 -21.299 1.00 71.50 136 LYS A CA 1
ATOM 1096 C C . LYS A 1 136 ? -4.811 17.323 -21.735 1.00 71.50 136 LYS A C 1
ATOM 1098 O O . LYS A 1 136 ? -4.192 18.300 -21.315 1.00 71.50 136 LYS A O 1
ATOM 1103 N N . SER A 1 137 ? -5.907 17.423 -22.479 1.00 66.06 137 SER A N 1
ATOM 1104 C CA . SER A 1 137 ? -6.470 18.696 -22.939 1.00 66.06 137 SER A CA 1
ATOM 1105 C C . SER A 1 137 ? -7.168 19.505 -21.834 1.00 66.06 137 SER A C 1
ATOM 1107 O O . SER A 1 137 ? -7.158 20.735 -21.870 1.00 66.06 137 SER A O 1
ATOM 1109 N N . LYS A 1 138 ? -7.765 18.836 -20.835 1.00 65.88 138 LYS A N 1
ATOM 1110 C CA . LYS A 1 138 ? -8.427 19.465 -19.678 1.00 65.88 138 LYS A CA 1
ATOM 1111 C C . LYS A 1 138 ? -7.891 18.910 -18.361 1.00 65.88 138 LYS A C 1
ATOM 1113 O O . LYS A 1 138 ? -8.069 17.734 -18.054 1.00 65.88 138 LYS A O 1
ATOM 1118 N N . LYS A 1 139 ? -7.291 19.786 -17.555 1.00 67.12 139 LYS A N 1
ATOM 1119 C CA . LYS A 1 139 ? -6.859 19.481 -16.184 1.00 67.12 139 LYS A CA 1
ATOM 1120 C C . LYS A 1 139 ? -8.047 19.623 -15.225 1.00 67.12 139 LYS A C 1
ATOM 1122 O O . LYS A 1 139 ? -8.829 20.562 -15.342 1.00 67.12 139 LYS A O 1
ATOM 1127 N N . ASN A 1 140 ? -8.189 18.690 -14.289 1.00 63.09 140 ASN A N 1
ATOM 1128 C CA . ASN A 1 140 ? -9.196 18.719 -13.218 1.00 63.09 140 ASN A CA 1
ATOM 1129 C C . ASN A 1 140 ? -8.499 18.667 -11.841 1.00 63.09 140 ASN A C 1
ATOM 1131 O O . ASN A 1 140 ? -7.307 18.368 -11.770 1.00 63.09 140 ASN A O 1
ATOM 1135 N N . ASN A 1 141 ? -9.233 18.898 -10.748 1.00 58.84 141 ASN A N 1
ATOM 1136 C CA . ASN A 1 141 ? -8.672 18.904 -9.385 1.00 58.84 141 ASN A CA 1
ATOM 1137 C C . ASN A 1 141 ? -7.968 17.587 -8.992 1.00 58.84 141 ASN A C 1
ATOM 1139 O O . ASN A 1 141 ? -7.046 17.606 -8.183 1.00 58.84 141 ASN A O 1
ATOM 1143 N N . TYR A 1 142 ? -8.350 16.456 -9.595 1.00 61.72 142 TYR A N 1
ATOM 1144 C CA . TYR A 1 142 ? -7.695 15.161 -9.395 1.00 61.72 142 TYR A CA 1
ATOM 1145 C C . TYR A 1 142 ? -6.260 15.129 -9.963 1.00 61.72 142 TYR A C 1
ATOM 1147 O O . TYR A 1 142 ? -5.398 14.475 -9.383 1.00 61.72 142 TYR A O 1
ATOM 1155 N N . HIS A 1 143 ? -5.955 15.903 -11.013 1.00 62.25 143 HIS A N 1
ATOM 1156 C CA . HIS A 1 143 ? -4.595 16.013 -11.566 1.00 62.25 143 HIS A CA 1
ATOM 1157 C C . HIS A 1 143 ? -3.630 16.672 -10.591 1.00 62.25 143 HIS A C 1
ATOM 1159 O O . HIS A 1 143 ? -2.576 16.118 -10.300 1.00 62.25 143 HIS A O 1
ATOM 1165 N N . GLU A 1 144 ? -4.002 17.838 -10.067 1.00 62.16 144 GLU A N 1
ATOM 1166 C CA . GLU A 1 144 ? -3.187 18.578 -9.098 1.00 62.16 144 GLU A CA 1
ATOM 1167 C C . GLU A 1 144 ? -2.949 17.750 -7.829 1.00 62.16 144 GLU A C 1
ATOM 1169 O O . GLU A 1 144 ? -1.848 17.710 -7.283 1.00 62.16 144 GLU A O 1
ATOM 1174 N N . SER A 1 145 ? -3.976 17.019 -7.396 1.00 60.34 145 SER A N 1
ATOM 1175 C CA . SER A 1 145 ? -3.897 16.062 -6.298 1.00 60.34 145 SER A CA 1
ATOM 1176 C C . SER A 1 145 ? -2.918 14.909 -6.564 1.00 60.34 145 SER A C 1
ATOM 1178 O O . SER A 1 145 ? -2.115 14.596 -5.687 1.00 60.34 145 SER A O 1
ATOM 1180 N N . LEU A 1 146 ? -2.943 14.300 -7.756 1.00 67.00 146 LEU A N 1
ATOM 1181 C CA . LEU A 1 146 ? -2.009 13.231 -8.136 1.00 67.00 146 LEU A CA 1
ATOM 1182 C C . LEU A 1 146 ? -0.560 13.719 -8.235 1.00 67.00 146 LEU A C 1
ATOM 1184 O O . LEU A 1 146 ? 0.340 13.007 -7.796 1.00 67.00 146 LEU A O 1
ATOM 1188 N N . ILE A 1 147 ? -0.331 14.920 -8.778 1.00 66.88 147 ILE A N 1
ATOM 1189 C CA . ILE A 1 147 ? 1.013 15.513 -8.884 1.00 66.88 147 ILE A CA 1
ATOM 1190 C C . ILE A 1 147 ? 1.605 15.721 -7.491 1.00 66.88 147 ILE A C 1
ATOM 1192 O O . ILE A 1 147 ? 2.694 15.226 -7.213 1.00 66.88 147 ILE A O 1
ATOM 1196 N N . LYS A 1 148 ? 0.862 16.380 -6.591 1.00 63.19 148 LYS A N 1
ATOM 1197 C CA . LYS A 1 148 ? 1.317 16.628 -5.214 1.00 63.19 148 LYS A CA 1
ATOM 1198 C C . LYS A 1 148 ? 1.619 15.336 -4.456 1.00 63.19 148 LYS A C 1
ATOM 1200 O O . LYS A 1 148 ? 2.563 15.292 -3.676 1.00 63.19 148 LYS A O 1
ATOM 1205 N N . LEU A 1 149 ? 0.830 14.285 -4.684 1.00 62.75 149 LEU A N 1
ATOM 1206 C CA . LEU A 1 149 ? 1.063 12.973 -4.077 1.00 62.75 149 LEU A CA 1
ATOM 1207 C C . LEU A 1 149 ? 2.313 12.296 -4.629 1.00 62.75 149 LEU A C 1
ATOM 1209 O O . LEU A 1 149 ? 3.124 11.803 -3.854 1.00 62.75 149 LEU A O 1
ATOM 1213 N N . LEU A 1 150 ? 2.495 12.308 -5.949 1.00 67.88 150 LEU A N 1
ATOM 1214 C CA . LEU A 1 150 ? 3.691 11.764 -6.581 1.00 67.88 150 LEU A CA 1
ATOM 1215 C C . LEU A 1 150 ? 4.956 12.455 -6.051 1.00 67.88 150 LEU A C 1
ATOM 1217 O O . LEU A 1 150 ? 5.927 11.787 -5.717 1.00 67.88 150 LEU A O 1
ATOM 1221 N N . GLU A 1 151 ? 4.932 13.782 -5.925 1.00 66.38 151 GLU A N 1
ATOM 1222 C CA . GLU A 1 151 ? 6.051 14.555 -5.377 1.00 66.38 151 GLU A CA 1
ATOM 1223 C C . GLU A 1 151 ? 6.313 14.261 -3.895 1.00 66.38 151 GLU A C 1
ATOM 1225 O O . GLU A 1 151 ? 7.469 14.230 -3.483 1.00 66.38 151 GLU A O 1
ATOM 1230 N N . ALA A 1 152 ? 5.266 14.010 -3.102 1.00 63.31 152 ALA A N 1
ATOM 1231 C CA . ALA A 1 152 ? 5.401 13.657 -1.689 1.00 63.31 152 ALA A CA 1
ATOM 1232 C C . ALA A 1 152 ? 5.889 12.213 -1.465 1.00 63.31 152 ALA A C 1
ATOM 1234 O O . ALA A 1 152 ? 6.510 11.931 -0.442 1.00 63.31 152 ALA A O 1
ATOM 1235 N N . SER A 1 153 ? 5.596 11.292 -2.388 1.00 63.78 153 SER A N 1
ATOM 1236 C CA . SER A 1 153 ? 5.928 9.869 -2.250 1.00 63.78 153 SER A CA 1
ATOM 1237 C C . SER A 1 153 ? 7.299 9.479 -2.812 1.00 63.78 153 SER A C 1
ATOM 1239 O O . SER A 1 153 ? 7.827 8.433 -2.438 1.00 63.78 153 SER A O 1
ATOM 1241 N N . LEU A 1 154 ? 7.882 10.276 -3.710 1.00 71.19 154 LEU A N 1
ATOM 1242 C CA . LEU A 1 154 ? 9.212 10.016 -4.266 1.00 71.19 154 LEU A CA 1
ATOM 1243 C C . LEU A 1 154 ? 10.293 10.672 -3.398 1.00 71.19 154 LEU A C 1
ATOM 1245 O O . LEU A 1 154 ? 10.142 11.812 -2.963 1.00 71.19 154 LEU A O 1
ATOM 1249 N N . ARG A 1 155 ? 11.431 9.993 -3.186 1.00 66.12 155 ARG A N 1
ATOM 1250 C CA . ARG A 1 155 ? 12.552 10.567 -2.408 1.00 66.12 155 ARG A CA 1
ATOM 1251 C C . ARG A 1 155 ? 13.155 11.793 -3.092 1.00 66.12 155 ARG A C 1
ATOM 1253 O O . ARG A 1 155 ? 13.754 12.660 -2.454 1.00 66.12 155 ARG A O 1
ATOM 1260 N N . LEU A 1 156 ? 12.993 11.873 -4.407 1.00 62.66 156 LEU A N 1
ATOM 1261 C CA . LEU A 1 156 ? 13.539 12.913 -5.265 1.00 62.66 156 LEU A CA 1
ATOM 1262 C C . LEU A 1 156 ? 12.685 14.188 -5.223 1.00 62.66 156 LEU A C 1
ATOM 1264 O O . LEU A 1 156 ? 12.028 14.549 -6.195 1.00 62.66 156 LEU A O 1
ATOM 1268 N N . SER A 1 157 ? 12.761 14.929 -4.118 1.00 52.91 157 SER A N 1
ATOM 1269 C CA . SER A 1 157 ? 12.100 16.239 -3.986 1.00 52.91 157 SER A CA 1
ATOM 1270 C C . SER A 1 157 ? 12.792 17.373 -4.768 1.00 52.91 157 SER A C 1
ATOM 1272 O O . SER A 1 157 ? 12.250 18.472 -4.862 1.00 52.91 157 SER A O 1
ATOM 1274 N N . LYS A 1 158 ? 13.995 17.144 -5.334 1.00 50.34 158 LYS A N 1
ATOM 1275 C CA . LYS A 1 158 ? 14.843 18.207 -5.928 1.00 50.34 158 LYS A CA 1
ATOM 1276 C C . LYS A 1 158 ? 15.582 17.864 -7.235 1.00 50.34 158 LYS A C 1
ATOM 1278 O O . LYS A 1 158 ? 16.346 18.703 -7.713 1.00 50.34 158 LYS A O 1
ATOM 1283 N N . SER A 1 159 ? 15.406 16.684 -7.842 1.00 53.38 159 SER A N 1
ATOM 1284 C CA . SER A 1 159 ? 16.088 16.389 -9.119 1.00 53.38 159 SER A CA 1
ATOM 1285 C C . SER A 1 159 ? 15.458 17.168 -10.283 1.00 53.38 159 SER A C 1
ATOM 1287 O O . SER A 1 159 ? 14.244 17.399 -10.310 1.00 53.38 159 SER A O 1
ATOM 1289 N N . LYS A 1 160 ? 16.274 17.597 -11.259 1.00 54.28 160 LYS A N 1
ATOM 1290 C CA . LYS A 1 160 ? 15.766 18.138 -12.530 1.00 54.28 160 LYS A CA 1
ATOM 1291 C C . LYS A 1 160 ? 14.919 17.057 -13.207 1.00 54.28 160 LYS A C 1
ATOM 1293 O O . LYS A 1 160 ? 15.340 15.906 -13.258 1.00 54.28 160 LYS A O 1
ATOM 1298 N N . ASN A 1 161 ? 13.746 17.426 -13.725 1.00 57.31 161 ASN A N 1
ATOM 1299 C CA . ASN A 1 161 ? 12.947 16.520 -14.549 1.00 57.31 161 ASN A CA 1
ATOM 1300 C C . ASN A 1 161 ? 13.804 16.051 -15.729 1.00 57.31 161 ASN A C 1
ATOM 1302 O O . ASN A 1 161 ? 14.180 16.862 -16.577 1.00 57.31 161 ASN A O 1
ATOM 1306 N N . ASN A 1 162 ? 14.119 14.757 -15.777 1.00 66.25 162 ASN A N 1
ATOM 1307 C CA . ASN A 1 162 ? 14.703 14.170 -16.973 1.00 66.25 162 ASN A CA 1
ATOM 1308 C C . ASN A 1 162 ? 13.669 14.257 -18.102 1.00 66.25 162 ASN A C 1
ATOM 1310 O O . ASN A 1 162 ? 12.469 14.089 -17.876 1.00 66.25 162 ASN A O 1
ATOM 1314 N N . SER A 1 163 ? 14.120 14.544 -19.325 1.00 81.12 163 SER A N 1
ATOM 1315 C CA . SER A 1 163 ? 13.221 14.488 -20.479 1.00 81.12 163 SER A CA 1
ATOM 1316 C C . SER A 1 163 ? 12.752 13.048 -20.681 1.00 81.12 163 SER A C 1
ATOM 1318 O O . SER A 1 163 ? 13.545 12.113 -20.581 1.00 81.12 163 SER A O 1
ATOM 1320 N N . TYR A 1 164 ? 11.479 12.868 -21.034 1.00 84.62 164 TYR A N 1
ATOM 1321 C CA . TYR A 1 164 ? 10.937 11.565 -21.424 1.00 84.62 164 TYR A CA 1
ATOM 1322 C C . TYR A 1 164 ? 11.748 10.904 -22.544 1.00 84.62 164 TYR A C 1
ATOM 1324 O O . TYR A 1 164 ? 11.889 9.680 -22.582 1.00 84.62 164 TYR A O 1
ATOM 1332 N N . ASP A 1 165 ? 12.332 11.709 -23.430 1.00 85.62 165 ASP A N 1
ATOM 1333 C CA . ASP A 1 165 ? 13.141 11.209 -24.537 1.00 85.62 165 ASP A CA 1
ATOM 1334 C C . ASP A 1 165 ? 14.438 10.551 -24.063 1.00 85.62 165 ASP A C 1
ATOM 1336 O O . ASP A 1 165 ? 14.881 9.595 -24.698 1.00 85.62 165 ASP A O 1
ATOM 1340 N N . ALA A 1 166 ? 14.974 10.976 -22.912 1.00 87.12 166 ALA A N 1
ATOM 1341 C CA . ALA A 1 166 ? 16.196 10.435 -22.320 1.00 87.12 166 ALA A CA 1
ATOM 1342 C C . ALA A 1 166 ? 16.022 9.028 -21.718 1.00 87.12 166 ALA A C 1
ATOM 1344 O O . ALA A 1 166 ? 17.018 8.362 -21.441 1.00 87.12 166 ALA A O 1
ATOM 1345 N N . LEU A 1 167 ? 14.781 8.559 -21.522 1.00 88.56 167 LEU A N 1
ATOM 1346 C CA . LEU A 1 167 ? 14.513 7.205 -21.030 1.00 88.56 167 LEU A CA 1
ATOM 1347 C C . LEU A 1 167 ? 14.848 6.166 -22.107 1.00 88.56 167 LEU A C 1
ATOM 1349 O O . LEU A 1 167 ? 14.319 6.225 -23.221 1.00 88.56 167 LEU A O 1
ATOM 1353 N N . ASN A 1 168 ? 15.669 5.179 -21.769 1.00 88.00 168 ASN A N 1
ATOM 1354 C CA . ASN A 1 168 ? 16.105 4.115 -22.666 1.00 88.00 168 ASN A CA 1
ATOM 1355 C C . ASN A 1 168 ? 15.469 2.780 -22.286 1.00 88.00 168 ASN A C 1
ATOM 1357 O O . ASN A 1 168 ? 15.438 2.400 -21.122 1.00 88.00 168 ASN A O 1
ATOM 1361 N N . LEU A 1 169 ? 15.014 2.022 -23.288 1.00 87.75 169 LEU A N 1
ATOM 1362 C CA . LEU A 1 169 ? 14.361 0.726 -23.076 1.00 87.75 169 LEU A CA 1
ATOM 1363 C C . LEU A 1 169 ? 15.220 -0.253 -22.261 1.00 87.75 169 LEU A C 1
ATOM 1365 O O . LEU A 1 169 ? 14.677 -1.022 -21.478 1.00 87.75 169 LEU A O 1
ATOM 1369 N N . SER A 1 170 ? 16.541 -0.232 -22.458 1.00 87.44 170 SER A N 1
ATOM 1370 C CA . SER A 1 170 ? 17.492 -1.124 -21.784 1.00 87.44 170 SER A CA 1
ATOM 1371 C C . SER A 1 170 ? 17.578 -0.910 -20.273 1.00 87.44 170 SER A C 1
ATOM 1373 O O . SER A 1 170 ? 18.157 -1.747 -19.593 1.00 87.44 170 SER A O 1
ATOM 1375 N N . GLN A 1 171 ? 17.027 0.191 -19.755 1.00 85.94 171 GLN A N 1
ATOM 1376 C CA . GLN A 1 171 ? 16.967 0.469 -18.320 1.00 85.94 171 GLN A CA 1
ATOM 1377 C C . GLN A 1 171 ? 15.867 -0.330 -17.614 1.00 85.94 171 GLN A C 1
ATOM 1379 O O . GLN A 1 171 ? 15.855 -0.363 -16.393 1.00 85.94 171 GLN A O 1
ATOM 1384 N N . PHE A 1 172 ? 14.944 -0.947 -18.364 1.00 91.50 172 PHE A N 1
ATOM 1385 C CA . PHE A 1 172 ? 13.732 -1.538 -17.805 1.00 91.50 172 PHE A CA 1
ATOM 1386 C C . PHE A 1 172 ? 13.592 -3.014 -18.174 1.00 91.50 172 PHE A C 1
ATOM 1388 O O . PHE A 1 172 ? 13.551 -3.390 -19.352 1.00 91.50 172 PHE A O 1
ATOM 1395 N N . SER A 1 173 ? 13.410 -3.840 -17.151 1.00 92.75 173 SER A N 1
ATOM 1396 C CA . SER A 1 173 ? 12.837 -5.177 -17.266 1.00 92.75 173 SER A CA 1
ATOM 1397 C C . SER A 1 173 ? 11.412 -5.121 -17.821 1.00 92.75 173 SER A C 1
ATOM 1399 O O . SER A 1 173 ? 10.737 -4.090 -17.807 1.00 92.75 173 SER A O 1
ATOM 1401 N N . GLU A 1 174 ? 10.908 -6.252 -18.309 1.00 93.56 174 GLU A N 1
ATOM 1402 C CA . GLU A 1 174 ? 9.534 -6.322 -18.809 1.00 93.56 174 GLU A CA 1
ATOM 1403 C C . GLU A 1 174 ? 8.495 -5.948 -17.736 1.00 93.56 174 GLU A C 1
ATOM 1405 O O . GLU A 1 174 ? 7.571 -5.184 -18.023 1.00 93.56 174 GLU A O 1
ATOM 1410 N N . THR A 1 175 ? 8.691 -6.407 -16.498 1.00 93.44 175 THR A N 1
ATOM 1411 C CA . THR A 1 175 ? 7.818 -6.099 -15.358 1.00 93.44 175 THR A CA 1
ATOM 1412 C C . THR A 1 175 ? 7.788 -4.604 -15.048 1.00 93.44 175 THR A C 1
ATOM 1414 O O . THR A 1 175 ? 6.711 -4.047 -14.843 1.00 93.44 175 THR A O 1
ATOM 1417 N N . GLU A 1 176 ? 8.936 -3.923 -15.080 1.00 95.44 176 GLU A N 1
ATOM 1418 C CA . GLU A 1 176 ? 8.997 -2.467 -14.891 1.00 95.44 176 GLU A CA 1
ATOM 1419 C C . GLU A 1 176 ? 8.238 -1.716 -15.984 1.00 95.44 176 GLU A C 1
ATOM 1421 O O . GLU A 1 176 ? 7.543 -0.745 -15.696 1.00 95.44 176 GLU A O 1
ATOM 1426 N N . ARG A 1 177 ? 8.296 -2.184 -17.237 1.00 96.38 177 ARG A N 1
ATOM 1427 C CA . ARG A 1 177 ? 7.531 -1.569 -18.336 1.00 96.38 177 ARG A CA 1
ATOM 1428 C C . ARG A 1 177 ? 6.026 -1.715 -18.139 1.00 96.38 177 ARG A C 1
ATOM 1430 O O . ARG A 1 177 ? 5.292 -0.773 -18.434 1.00 96.38 177 ARG A O 1
ATOM 1437 N N . PHE A 1 178 ? 5.562 -2.865 -17.647 1.00 95.38 178 PHE A N 1
ATOM 1438 C CA . PHE A 1 178 ? 4.152 -3.044 -17.290 1.00 95.38 178 PHE A CA 1
ATOM 1439 C C . PHE A 1 178 ? 3.754 -2.172 -16.103 1.00 95.38 178 PHE A C 1
ATOM 1441 O O . PHE A 1 178 ? 2.708 -1.535 -16.143 1.00 95.38 178 PHE A O 1
ATOM 1448 N N . TYR A 1 179 ? 4.615 -2.060 -15.097 1.00 94.06 179 TYR A N 1
ATOM 1449 C CA . TYR A 1 179 ? 4.352 -1.203 -13.951 1.00 94.06 179 TYR A CA 1
ATOM 1450 C C . TYR A 1 179 ? 4.271 0.286 -14.335 1.00 94.06 179 TYR A C 1
ATOM 1452 O O . TYR A 1 179 ? 3.329 0.981 -13.953 1.00 94.06 179 TYR A O 1
ATOM 1460 N N . LEU A 1 180 ? 5.191 0.770 -15.177 1.00 94.50 180 LEU A N 1
ATOM 1461 C CA . LEU A 1 180 ? 5.128 2.117 -15.753 1.00 94.50 180 LEU A CA 1
ATOM 1462 C C . LEU A 1 180 ? 3.857 2.327 -16.585 1.00 94.50 180 LEU A C 1
ATOM 1464 O O . LEU A 1 180 ? 3.281 3.414 -16.547 1.00 94.50 180 LEU A O 1
ATOM 1468 N N . LEU A 1 181 ? 3.409 1.304 -17.323 1.00 94.88 181 LEU A N 1
ATOM 1469 C CA . LEU A 1 181 ? 2.152 1.352 -18.068 1.00 94.88 181 LEU A CA 1
ATOM 1470 C C . LEU A 1 181 ? 0.953 1.492 -17.127 1.00 94.88 181 LEU A C 1
ATOM 1472 O O . LEU A 1 181 ? 0.093 2.333 -17.384 1.00 94.88 181 LEU A O 1
ATOM 1476 N N . ASP A 1 182 ? 0.895 0.713 -16.049 1.00 90.44 182 ASP A N 1
ATOM 1477 C CA . ASP A 1 182 ? -0.199 0.773 -15.077 1.00 90.44 182 ASP A CA 1
ATOM 1478 C C . ASP A 1 182 ? -0.279 2.159 -14.427 1.00 90.44 182 ASP A C 1
ATOM 1480 O O . ASP A 1 182 ? -1.352 2.766 -14.398 1.00 90.44 182 ASP A O 1
ATOM 1484 N N . LEU A 1 183 ? 0.860 2.718 -14.007 1.00 88.25 183 LEU A N 1
ATOM 1485 C CA . LEU A 1 183 ? 0.932 4.080 -13.469 1.00 88.25 183 LEU A CA 1
ATOM 1486 C C . LEU A 1 183 ? 0.526 5.135 -14.506 1.00 88.25 183 LEU A C 1
ATOM 1488 O O . LEU A 1 183 ? -0.198 6.075 -14.180 1.00 88.25 183 LEU A O 1
ATOM 1492 N N . ALA A 1 184 ? 0.932 4.975 -15.768 1.00 89.94 184 ALA A N 1
ATOM 1493 C CA . ALA A 1 184 ? 0.527 5.867 -16.849 1.00 89.94 184 ALA A CA 1
ATOM 1494 C C . ALA A 1 184 ? -0.983 5.782 -17.144 1.00 89.94 184 ALA A C 1
ATOM 1496 O O . ALA A 1 184 ? -1.625 6.804 -17.398 1.00 89.94 184 ALA A O 1
ATOM 1497 N N . CYS A 1 185 ? -1.579 4.589 -17.062 1.00 87.12 185 CYS A N 1
ATOM 1498 C CA . CYS A 1 185 ? -3.028 4.402 -17.158 1.00 87.12 185 CYS A CA 1
ATOM 1499 C C . CYS A 1 185 ? -3.747 5.099 -16.000 1.00 87.12 185 CYS A C 1
ATOM 1501 O O . CYS A 1 185 ? -4.720 5.809 -16.232 1.00 87.12 185 CYS A O 1
ATOM 1503 N N . MET A 1 186 ? -3.250 4.961 -14.767 1.00 81.00 186 MET A N 1
ATOM 1504 C CA . MET A 1 186 ? -3.813 5.648 -13.598 1.00 81.00 186 MET A CA 1
ATOM 1505 C C . MET A 1 186 ? -3.701 7.173 -13.718 1.00 81.00 186 MET A C 1
ATOM 1507 O O . MET A 1 186 ? -4.648 7.888 -13.410 1.00 81.00 186 MET A O 1
ATOM 1511 N N . ALA A 1 187 ? -2.577 7.674 -14.228 1.00 80.69 187 ALA A N 1
ATOM 1512 C CA . ALA A 1 187 ? -2.344 9.097 -14.452 1.00 80.69 187 ALA A CA 1
ATOM 1513 C C . ALA A 1 187 ? -3.254 9.687 -15.545 1.00 80.69 187 ALA A C 1
ATOM 1515 O O . ALA A 1 187 ? -3.766 10.801 -15.424 1.00 80.69 187 ALA A O 1
ATOM 1516 N N . THR A 1 188 ? -3.491 8.927 -16.615 1.00 79.25 188 THR A N 1
ATOM 1517 C CA . THR A 1 188 ? -4.401 9.324 -17.701 1.00 79.25 188 THR A CA 1
ATOM 1518 C C . THR A 1 188 ? -5.872 9.077 -17.372 1.00 79.25 188 THR A C 1
ATOM 1520 O O . THR A 1 188 ? -6.758 9.546 -18.072 1.00 79.25 188 THR A O 1
ATOM 1523 N N . TRP A 1 189 ? -6.191 8.422 -16.262 1.00 75.88 189 TRP A N 1
ATOM 1524 C CA . TRP A 1 189 ? -7.572 8.065 -15.968 1.00 75.88 189 TRP A CA 1
ATOM 1525 C C . TRP A 1 189 ? -8.488 9.302 -15.758 1.00 75.88 189 TRP A C 1
ATOM 1527 O O . TRP A 1 189 ? -8.089 10.303 -15.156 1.00 75.88 189 TRP A O 1
ATOM 1537 N N . ASN A 1 190 ? -9.704 9.252 -16.326 1.00 66.38 190 ASN A N 1
ATOM 1538 C CA . ASN A 1 190 ? -10.764 10.276 -16.248 1.00 66.38 190 ASN A CA 1
ATOM 1539 C C . ASN A 1 190 ? -12.160 9.631 -16.491 1.00 66.38 190 ASN A C 1
ATOM 1541 O O . ASN A 1 190 ? -12.349 8.463 -16.157 1.00 66.38 190 ASN A O 1
ATOM 1545 N N . ASP A 1 191 ? -13.116 10.339 -17.122 1.00 61.66 191 ASP A N 1
ATOM 1546 C CA . ASP A 1 191 ? -14.503 9.946 -17.474 1.00 61.66 191 ASP A CA 1
ATOM 1547 C C . ASP A 1 191 ? -14.640 8.747 -18.452 1.00 61.66 191 ASP A C 1
ATOM 1549 O O . ASP A 1 191 ? -15.532 8.709 -19.303 1.00 61.66 191 ASP A O 1
ATOM 1553 N N . PHE A 1 192 ? -13.757 7.748 -18.369 1.00 64.69 192 PHE A N 1
ATOM 1554 C CA . PHE A 1 192 ? -13.699 6.557 -19.230 1.00 64.69 192 PHE A CA 1
ATOM 1555 C C . PHE A 1 192 ? -13.460 6.838 -20.719 1.00 64.69 192 PHE A C 1
ATOM 1557 O O . PHE A 1 192 ? -13.673 5.957 -21.556 1.00 64.69 192 PHE A O 1
ATOM 1564 N N . LYS A 1 193 ? -13.034 8.054 -21.069 1.00 68.00 193 LYS A N 1
ATOM 1565 C CA . LYS A 1 193 ? -12.740 8.470 -22.441 1.00 68.00 193 LYS A CA 1
ATOM 1566 C C . LYS A 1 193 ? -11.289 8.913 -22.533 1.00 68.00 193 LYS A C 1
ATOM 1568 O O . LYS A 1 193 ? -10.865 9.730 -21.728 1.00 68.00 193 LYS A O 1
ATOM 1573 N N . ILE A 1 194 ? -10.589 8.372 -23.528 1.00 73.56 194 ILE A N 1
ATOM 1574 C CA . ILE A 1 194 ? -9.223 8.757 -23.880 1.00 73.56 194 ILE A CA 1
ATOM 1575 C C . ILE A 1 194 ? -9.308 9.865 -24.927 1.00 73.56 194 ILE A C 1
ATOM 1577 O O . ILE A 1 194 ? -9.820 9.632 -26.030 1.00 73.56 194 ILE A O 1
ATOM 1581 N N . ASP A 1 195 ? -8.826 11.054 -24.590 1.00 80.19 195 ASP A N 1
ATOM 1582 C CA . ASP A 1 195 ? -8.730 12.169 -25.522 1.00 80.19 195 ASP A CA 1
ATOM 1583 C C . ASP A 1 195 ? -7.596 11.970 -26.549 1.00 80.19 195 ASP A C 1
ATOM 1585 O O . ASP A 1 195 ? -6.846 10.990 -26.532 1.00 80.19 195 ASP A O 1
ATOM 1589 N N . ARG A 1 196 ? -7.498 12.875 -27.527 1.00 84.94 196 ARG A N 1
ATOM 1590 C CA . ARG A 1 196 ? -6.494 12.768 -28.594 1.00 84.94 196 ARG A CA 1
ATOM 1591 C C . ARG A 1 196 ? -5.055 12.834 -28.062 1.00 84.94 196 ARG A C 1
ATOM 1593 O O . ARG A 1 196 ? -4.198 12.143 -28.610 1.00 84.94 196 ARG A O 1
ATOM 1600 N N . GLY A 1 197 ? -4.791 13.646 -27.040 1.00 85.75 197 GLY A N 1
ATOM 1601 C CA . GLY A 1 197 ? -3.453 13.795 -26.469 1.00 85.75 197 GLY A CA 1
ATOM 1602 C C . GLY A 1 197 ? -3.031 12.548 -25.696 1.00 85.75 197 GLY A C 1
ATOM 1603 O O . GLY A 1 197 ? -1.913 12.063 -25.860 1.00 85.75 197 GLY A O 1
ATOM 1604 N N . GLU A 1 198 ? -3.960 11.938 -24.964 1.00 86.62 198 GLU A N 1
ATOM 1605 C CA . GLU A 1 198 ? -3.728 10.666 -24.278 1.00 86.62 198 GLU A CA 1
ATOM 1606 C C . GLU A 1 198 ? -3.494 9.511 -25.273 1.00 86.62 198 GLU A C 1
ATOM 1608 O O . GLU A 1 198 ? -2.601 8.684 -25.074 1.00 86.62 198 GLU A O 1
ATOM 1613 N N . GLN A 1 199 ? -4.235 9.466 -26.390 1.00 89.06 199 GLN A N 1
ATOM 1614 C CA . GLN A 1 199 ? -3.998 8.486 -27.465 1.00 89.06 199 GLN A CA 1
ATOM 1615 C C . GLN A 1 199 ? -2.598 8.632 -28.075 1.00 89.06 199 GLN A C 1
ATOM 1617 O O . GLN A 1 199 ? -1.918 7.634 -28.336 1.00 89.06 199 GLN A O 1
ATOM 1622 N N . GLU A 1 200 ? -2.158 9.868 -28.308 1.00 91.62 200 GLU A N 1
ATOM 1623 C CA . GLU A 1 200 ? -0.820 10.166 -28.815 1.00 91.62 200 GLU A CA 1
ATOM 1624 C C . GLU A 1 200 ? 0.266 9.750 -27.820 1.00 91.62 200 GLU A C 1
ATOM 1626 O O . GLU A 1 200 ? 1.203 9.043 -28.204 1.00 91.62 200 GLU A O 1
ATOM 1631 N N . PHE A 1 201 ? 0.085 10.069 -26.537 1.00 93.12 201 PHE A N 1
ATOM 1632 C CA . PHE A 1 201 ? 0.966 9.620 -25.465 1.00 93.12 201 PHE A CA 1
ATOM 1633 C C . PHE A 1 201 ? 1.102 8.091 -25.434 1.00 93.12 201 PHE A C 1
ATOM 1635 O O . PHE A 1 201 ? 2.219 7.575 -25.443 1.00 93.12 201 PHE A O 1
ATOM 1642 N N . PHE A 1 202 ? -0.002 7.338 -25.468 1.00 93.75 202 PHE A N 1
ATOM 1643 C CA . PHE A 1 202 ? 0.051 5.872 -25.435 1.00 93.75 202 PHE A CA 1
ATOM 1644 C C . PHE A 1 202 ? 0.670 5.255 -26.695 1.00 93.75 202 PHE A C 1
ATOM 1646 O O . PHE A 1 202 ? 1.320 4.205 -26.628 1.00 93.75 202 PHE A O 1
ATOM 1653 N N . ARG A 1 203 ? 0.530 5.913 -27.851 1.00 93.12 203 ARG A N 1
ATOM 1654 C CA . ARG A 1 203 ? 1.229 5.528 -29.083 1.00 93.12 203 ARG A CA 1
ATOM 1655 C C . ARG A 1 203 ? 2.741 5.721 -28.948 1.00 93.12 203 ARG A C 1
ATOM 1657 O O . ARG A 1 203 ? 3.499 4.851 -29.375 1.00 93.12 203 ARG A O 1
ATOM 1664 N N . GLU A 1 204 ? 3.187 6.823 -28.350 1.00 94.31 204 GLU A N 1
ATOM 1665 C CA . GLU A 1 204 ? 4.604 7.058 -28.043 1.00 94.31 204 GLU A CA 1
ATOM 1666 C C . GLU A 1 204 ? 5.134 6.081 -26.989 1.00 94.31 204 GLU A C 1
ATOM 1668 O O . GLU A 1 204 ? 6.214 5.516 -27.163 1.00 94.31 204 GLU A O 1
ATOM 1673 N N . PHE A 1 205 ? 4.360 5.830 -25.931 1.00 95.12 205 PHE A N 1
ATOM 1674 C CA . PHE A 1 205 ? 4.677 4.869 -24.876 1.00 95.12 205 PHE A CA 1
ATOM 1675 C C . PHE A 1 205 ? 4.890 3.465 -25.446 1.00 95.12 205 PHE A C 1
ATOM 1677 O O . PHE A 1 205 ? 5.927 2.848 -25.214 1.00 95.12 205 PHE A O 1
ATOM 1684 N N . SER A 1 206 ? 3.954 2.993 -26.273 1.00 95.06 206 SER A N 1
ATOM 1685 C CA . SER A 1 206 ? 4.048 1.706 -26.969 1.00 95.06 206 SER A CA 1
ATOM 1686 C C . SER A 1 206 ? 5.341 1.575 -27.777 1.00 95.06 206 SER A C 1
ATOM 1688 O O . SER A 1 206 ? 6.017 0.552 -27.680 1.00 95.06 206 SER A O 1
ATOM 1690 N N . LYS A 1 207 ? 5.727 2.619 -28.524 1.00 94.44 207 LYS A N 1
ATOM 1691 C CA . LYS A 1 207 ? 6.974 2.625 -29.303 1.00 94.44 207 LYS A CA 1
ATOM 1692 C C . LYS A 1 207 ? 8.214 2.616 -28.406 1.00 94.44 207 LYS A C 1
ATOM 1694 O O . LYS A 1 207 ? 9.104 1.799 -28.628 1.00 94.44 207 LYS A O 1
ATOM 1699 N N . LYS A 1 208 ? 8.274 3.492 -27.395 1.00 94.56 208 LYS A N 1
ATOM 1700 C CA . LYS A 1 208 ? 9.450 3.639 -26.519 1.00 94.56 208 LYS A CA 1
ATOM 1701 C C . LYS A 1 208 ? 9.689 2.396 -25.659 1.00 94.56 208 LYS A C 1
ATOM 1703 O O . LYS A 1 208 ? 10.824 1.939 -25.565 1.00 94.56 208 LYS A O 1
ATOM 1708 N N . PHE A 1 209 ? 8.629 1.822 -25.095 1.00 95.12 209 PHE A N 1
ATOM 1709 C CA . PHE A 1 209 ? 8.704 0.652 -24.217 1.00 95.12 209 PHE A CA 1
ATOM 1710 C C . PHE A 1 209 ? 8.495 -0.685 -24.951 1.00 95.12 209 PHE A C 1
ATOM 1712 O O . PHE A 1 209 ? 8.450 -1.735 -24.315 1.00 95.12 209 PHE A O 1
ATOM 1719 N N . LYS A 1 210 ? 8.384 -0.665 -26.289 1.00 95.62 210 LYS A N 1
ATOM 1720 C CA . LYS A 1 210 ? 8.130 -1.838 -27.149 1.00 95.62 210 LYS A CA 1
ATOM 1721 C C . LYS A 1 210 ? 6.971 -2.720 -26.657 1.00 95.62 210 LYS A C 1
ATOM 1723 O O . LYS A 1 210 ? 7.039 -3.945 -26.724 1.00 95.62 210 LYS A O 1
ATOM 1728 N N . LEU A 1 211 ? 5.892 -2.098 -26.182 1.00 95.75 211 LEU A N 1
ATOM 1729 C CA . LEU A 1 211 ? 4.662 -2.795 -25.799 1.00 95.75 211 LEU A CA 1
ATOM 1730 C C . LEU A 1 211 ? 3.661 -2.750 -26.950 1.00 95.75 211 LEU A C 1
ATOM 1732 O O . LEU A 1 211 ? 3.477 -1.709 -27.581 1.00 95.75 211 LEU A O 1
ATOM 1736 N N . SER A 1 212 ? 2.983 -3.861 -27.226 1.00 95.50 212 SER A N 1
ATOM 1737 C CA . SER A 1 212 ? 1.984 -3.920 -28.295 1.00 95.50 212 SER A CA 1
ATOM 1738 C C . SER A 1 212 ? 0.749 -3.072 -27.971 1.00 95.50 212 SER A C 1
ATOM 1740 O O . SER A 1 212 ? 0.353 -2.917 -26.817 1.00 95.50 212 SER A O 1
ATOM 1742 N N . GLN A 1 213 ? 0.075 -2.564 -29.003 1.00 92.06 213 GLN A N 1
ATOM 1743 C CA . GLN A 1 213 ? -1.169 -1.799 -28.831 1.00 92.06 213 GLN A CA 1
ATOM 1744 C C . GLN A 1 213 ? -2.268 -2.616 -28.129 1.00 92.06 213 GLN A C 1
ATOM 1746 O O . GLN A 1 213 ? -3.074 -2.068 -27.380 1.00 92.06 213 GLN A O 1
ATOM 1751 N N . SER A 1 214 ? -2.274 -3.942 -28.306 1.00 93.81 214 SER A N 1
ATOM 1752 C CA . SER A 1 214 ? -3.174 -4.845 -27.583 1.00 93.81 214 SER A CA 1
ATOM 1753 C C . SER A 1 214 ? -2.905 -4.870 -26.078 1.00 93.81 214 SER A C 1
ATOM 1755 O O . SER A 1 214 ? -3.860 -4.897 -25.304 1.00 93.81 214 SER A O 1
ATOM 1757 N N . VAL A 1 215 ? -1.636 -4.825 -25.653 1.00 95.12 215 VAL A N 1
ATOM 1758 C CA . VAL A 1 215 ? -1.259 -4.735 -24.232 1.00 95.12 215 VAL A CA 1
ATOM 1759 C C . VAL A 1 215 ? -1.754 -3.420 -23.638 1.00 95.12 215 VAL A C 1
ATOM 1761 O O . VAL A 1 215 ? -2.420 -3.440 -22.607 1.00 95.12 215 VAL A O 1
ATOM 1764 N N . ILE A 1 216 ? -1.515 -2.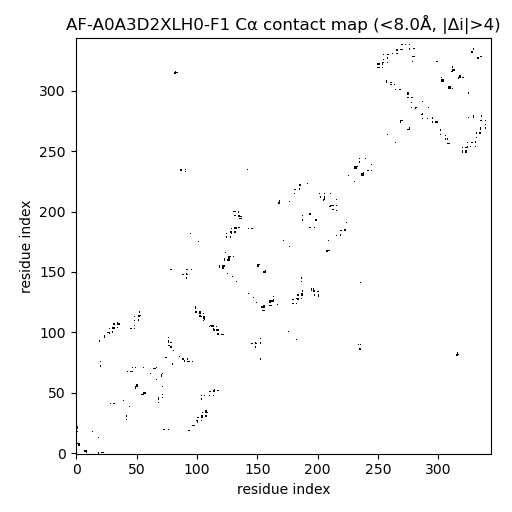298 -24.325 1.00 93.31 216 ILE A N 1
ATOM 1765 C CA . ILE A 1 216 ? -1.981 -0.972 -23.889 1.00 93.31 216 ILE A CA 1
ATOM 1766 C C . ILE A 1 216 ? -3.506 -0.960 -23.725 1.00 93.31 216 ILE A C 1
ATOM 1768 O O . ILE A 1 216 ? -4.028 -0.602 -22.671 1.00 93.31 216 ILE A O 1
ATOM 1772 N N . LYS A 1 217 ? -4.236 -1.434 -24.744 1.00 91.31 217 LYS A N 1
ATOM 1773 C CA . LYS A 1 217 ? -5.702 -1.517 -24.713 1.00 91.31 217 LYS A CA 1
ATOM 1774 C C . LYS A 1 217 ? -6.201 -2.406 -23.573 1.00 91.31 217 LYS A C 1
ATOM 1776 O O . LYS A 1 217 ? -7.198 -2.073 -22.935 1.00 91.31 217 LYS A O 1
ATOM 1781 N N . LYS A 1 218 ? -5.522 -3.526 -23.305 1.00 93.56 218 LYS A N 1
ATOM 1782 C CA . LYS A 1 218 ? -5.857 -4.421 -22.193 1.00 93.56 218 LYS A CA 1
ATOM 1783 C C . LYS A 1 218 ? -5.651 -3.730 -20.845 1.00 93.56 218 LYS A C 1
ATOM 1785 O O . LYS A 1 218 ? -6.561 -3.794 -20.029 1.00 93.56 218 LYS A O 1
ATOM 1790 N N . ALA A 1 219 ? -4.525 -3.048 -20.633 1.00 92.12 219 ALA A N 1
ATOM 1791 C CA . ALA A 1 219 ? -4.243 -2.322 -19.391 1.00 92.12 219 ALA A CA 1
ATOM 1792 C C . ALA A 1 219 ? -5.299 -1.238 -19.116 1.00 92.12 219 ALA A C 1
ATOM 1794 O O . ALA A 1 219 ? -5.909 -1.214 -18.047 1.00 92.12 219 ALA A O 1
ATOM 1795 N N . ILE A 1 220 ? -5.621 -0.426 -20.128 1.00 88.19 220 ILE A N 1
ATOM 1796 C CA . ILE A 1 220 ? -6.654 0.611 -20.015 1.00 88.19 220 ILE A CA 1
ATOM 1797 C C . ILE A 1 220 ? -8.033 0.000 -19.725 1.00 88.19 220 ILE A C 1
ATOM 1799 O O . ILE A 1 220 ? -8.768 0.487 -18.865 1.00 88.19 220 ILE A O 1
ATOM 1803 N N . ASN A 1 221 ? -8.398 -1.086 -20.412 1.00 89.19 221 ASN A N 1
ATOM 1804 C CA . ASN A 1 221 ? -9.667 -1.770 -20.167 1.00 89.19 221 ASN A CA 1
ATOM 1805 C C . ASN A 1 221 ? -9.743 -2.354 -18.752 1.00 89.19 221 ASN A C 1
ATOM 1807 O O . ASN A 1 221 ? -10.775 -2.203 -18.100 1.00 89.19 221 ASN A O 1
ATOM 1811 N N . SER A 1 222 ? -8.667 -2.977 -18.265 1.00 89.19 222 SER A N 1
ATOM 1812 C CA . SER A 1 222 ? -8.584 -3.490 -16.895 1.00 89.19 222 SER A CA 1
ATOM 1813 C C . SER A 1 222 ? -8.791 -2.374 -15.872 1.00 89.19 222 SER A C 1
ATOM 1815 O O . SER A 1 222 ? -9.591 -2.535 -14.950 1.00 89.19 222 SER A O 1
ATOM 1817 N N . LEU A 1 223 ? -8.148 -1.218 -16.069 1.00 82.81 223 LEU A N 1
ATOM 1818 C CA . LEU A 1 223 ? -8.321 -0.062 -15.192 1.00 82.81 223 LEU A CA 1
ATOM 1819 C C . LEU A 1 223 ? -9.753 0.490 -15.239 1.00 82.81 223 LEU A C 1
ATOM 1821 O O . LEU A 1 223 ? -10.332 0.795 -14.199 1.00 82.81 223 LEU A O 1
ATOM 1825 N N . ASN A 1 224 ? -10.361 0.562 -16.425 1.00 83.06 224 ASN A N 1
ATOM 1826 C CA . ASN A 1 224 ? -11.750 0.995 -16.579 1.00 83.06 224 ASN A CA 1
ATOM 1827 C C . ASN A 1 224 ? -12.731 0.064 -15.854 1.00 83.06 224 ASN A C 1
ATOM 1829 O O . ASN A 1 224 ? -13.661 0.544 -15.207 1.00 83.06 224 ASN A O 1
ATOM 1833 N N . VAL A 1 225 ? -12.532 -1.255 -15.947 1.00 86.75 225 VAL A N 1
ATOM 1834 C CA . VAL A 1 225 ? -13.343 -2.245 -15.218 1.00 86.75 225 VAL A CA 1
ATOM 1835 C C . VAL A 1 225 ? -13.155 -2.082 -13.712 1.00 86.75 225 VAL A C 1
ATOM 1837 O O . VAL A 1 225 ? -14.144 -2.003 -12.986 1.00 86.75 225 VAL A O 1
ATOM 1840 N N . PHE A 1 226 ? -11.908 -1.962 -13.247 1.00 82.62 226 PHE A N 1
ATOM 1841 C CA . PHE A 1 226 ? -11.600 -1.721 -11.839 1.00 82.62 226 PHE A CA 1
ATOM 1842 C C . PHE A 1 226 ? -12.306 -0.461 -11.326 1.00 82.62 226 PHE A C 1
ATOM 1844 O O . PHE A 1 226 ? -13.052 -0.516 -10.351 1.00 82.62 226 PHE A O 1
ATOM 1851 N N . TYR A 1 227 ? -12.159 0.661 -12.026 1.00 74.88 227 TYR A N 1
ATOM 1852 C CA . TYR A 1 227 ? -12.781 1.909 -11.610 1.00 74.88 227 TYR A CA 1
ATOM 1853 C C . TYR A 1 227 ? -14.312 1.812 -11.592 1.00 74.88 227 TYR A C 1
ATOM 1855 O O . TYR A 1 227 ? -14.941 2.225 -10.622 1.00 74.88 227 TYR A O 1
ATOM 1863 N N . ARG A 1 228 ? -14.944 1.236 -12.627 1.00 80.31 228 ARG A N 1
ATOM 1864 C CA . ARG A 1 228 ? -16.412 1.076 -12.660 1.00 80.31 228 ARG A CA 1
ATOM 1865 C C . ARG A 1 228 ? -16.940 0.332 -11.440 1.00 80.31 228 ARG A C 1
ATOM 1867 O O . ARG A 1 228 ? -17.982 0.720 -10.918 1.00 80.31 228 ARG A O 1
ATOM 1874 N N . ASN A 1 229 ? -16.210 -0.687 -11.000 1.00 83.44 229 ASN A N 1
ATOM 1875 C CA . ASN A 1 229 ? -16.620 -1.546 -9.900 1.00 83.44 229 ASN A CA 1
ATOM 1876 C C . ASN A 1 229 ? -16.330 -0.927 -8.525 1.00 83.44 229 ASN A C 1
ATOM 1878 O O . ASN A 1 229 ? -17.116 -1.139 -7.612 1.00 83.44 229 ASN A O 1
ATOM 1882 N N . TYR A 1 230 ? -15.247 -0.149 -8.385 1.00 76.50 230 TYR A N 1
ATOM 1883 C CA . TYR A 1 230 ? -14.729 0.281 -7.076 1.00 76.50 230 TYR A CA 1
ATOM 1884 C C . TYR A 1 230 ? -14.682 1.805 -6.858 1.00 76.50 230 TYR A C 1
ATOM 1886 O O . TYR A 1 230 ? -14.206 2.262 -5.821 1.00 76.50 230 TYR A O 1
ATOM 1894 N N . LYS A 1 231 ? -15.181 2.634 -7.790 1.00 72.06 231 LYS A N 1
ATOM 1895 C CA . LYS A 1 231 ? -15.135 4.112 -7.678 1.00 72.06 231 LYS A CA 1
ATOM 1896 C C . LYS A 1 231 ? -15.752 4.681 -6.400 1.00 72.06 231 LYS A C 1
ATOM 1898 O O . LYS A 1 231 ? -15.329 5.736 -5.943 1.00 72.06 231 LYS A O 1
ATOM 1903 N N . ASN A 1 232 ? -16.763 4.010 -5.850 1.00 70.62 232 ASN A N 1
ATOM 1904 C CA . ASN A 1 232 ? -17.440 4.441 -4.628 1.00 70.62 232 ASN A CA 1
ATOM 1905 C C . ASN A 1 232 ? -16.697 3.978 -3.366 1.00 70.62 232 ASN A C 1
ATOM 1907 O O . ASN A 1 232 ? -16.871 4.583 -2.313 1.00 70.62 232 ASN A O 1
ATOM 1911 N N . ASP A 1 233 ? -15.847 2.956 -3.490 1.00 67.12 233 ASP A N 1
ATOM 1912 C CA . ASP A 1 233 ? -15.082 2.374 -2.385 1.00 67.12 233 ASP A CA 1
ATOM 1913 C C . ASP A 1 233 ? -13.724 3.070 -2.200 1.00 67.12 233 ASP A C 1
ATOM 1915 O O . ASP A 1 233 ? -13.083 2.946 -1.158 1.00 67.12 233 ASP A O 1
ATOM 1919 N N . ILE A 1 234 ? -13.268 3.824 -3.205 1.00 63.44 234 ILE A N 1
ATOM 1920 C CA . ILE A 1 234 ? -11.968 4.496 -3.198 1.00 63.44 234 ILE A CA 1
A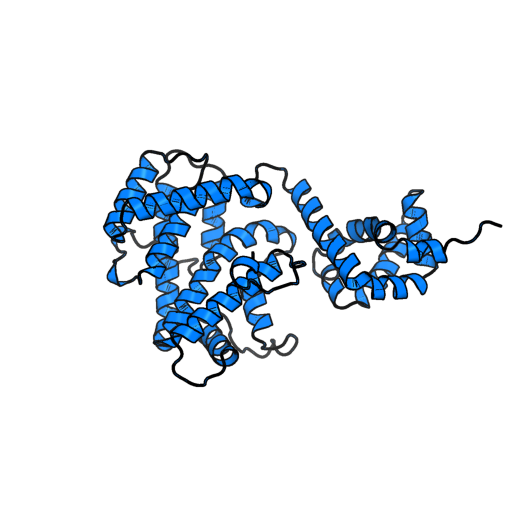TOM 1921 C C . ILE A 1 234 ? -12.171 6.000 -3.002 1.00 63.44 234 ILE A C 1
ATOM 1923 O O . ILE A 1 234 ? -12.652 6.709 -3.884 1.00 63.44 234 ILE A O 1
ATOM 1927 N N . SER A 1 235 ? -11.743 6.508 -1.841 1.00 53.28 235 SER A N 1
ATOM 1928 C CA . SER A 1 235 ? -11.978 7.896 -1.412 1.00 53.28 235 SER A CA 1
ATOM 1929 C C . SER A 1 235 ? -11.528 8.945 -2.438 1.00 53.28 235 SER A C 1
ATOM 1931 O O . SER A 1 235 ? -12.269 9.893 -2.689 1.00 53.28 235 SER A O 1
ATOM 1933 N N . LEU A 1 236 ? -10.362 8.754 -3.068 1.00 52.84 236 LEU A N 1
ATOM 1934 C CA . LEU A 1 236 ? -9.800 9.671 -4.073 1.00 52.84 236 LEU A CA 1
ATOM 1935 C C . LEU A 1 236 ? -10.608 9.708 -5.382 1.00 52.84 236 LEU A C 1
ATOM 1937 O O . LEU A 1 236 ? -10.592 10.696 -6.109 1.00 52.84 236 LEU A O 1
ATOM 1941 N N . LEU A 1 237 ? -11.298 8.613 -5.683 1.00 55.38 237 LEU A N 1
ATOM 1942 C CA . LEU A 1 237 ? -12.005 8.384 -6.938 1.00 55.38 237 LEU A CA 1
ATOM 1943 C C . LEU A 1 237 ? -13.489 8.764 -6.855 1.00 55.38 237 LEU A C 1
ATOM 1945 O O . LEU A 1 237 ? -14.160 8.833 -7.884 1.00 55.38 237 LEU A O 1
ATOM 1949 N N . SER A 1 238 ? -13.987 9.017 -5.644 1.00 54.94 238 SER A N 1
ATOM 1950 C CA . SER A 1 238 ? -15.392 9.304 -5.366 1.00 54.94 238 SER A CA 1
ATOM 1951 C C . SER A 1 238 ? -15.669 10.809 -5.243 1.00 54.94 238 SER A C 1
ATOM 1953 O O . SER A 1 238 ? -14.917 11.554 -4.618 1.00 54.94 238 SER A O 1
ATOM 1955 N N . THR A 1 239 ? -16.806 11.259 -5.779 1.00 50.53 239 THR A N 1
ATOM 1956 C CA . THR A 1 239 ? -17.276 12.660 -5.726 1.00 50.53 239 THR A CA 1
ATOM 1957 C C . THR A 1 239 ? -17.998 13.029 -4.422 1.00 50.53 239 THR A C 1
ATOM 1959 O O . THR A 1 239 ? -18.542 14.124 -4.303 1.00 50.53 239 THR A O 1
ATOM 1962 N N . GLN A 1 240 ? -18.059 12.124 -3.439 1.00 52.78 240 GLN A N 1
ATOM 1963 C CA . GLN A 1 240 ? -18.828 12.346 -2.208 1.00 52.78 240 GLN A CA 1
ATOM 1964 C C . GLN A 1 240 ? -18.115 13.312 -1.237 1.00 52.78 240 GLN A C 1
ATOM 1966 O O . GLN A 1 240 ? -16.907 13.535 -1.333 1.00 52.78 240 GLN A O 1
ATOM 1971 N N . ASN A 1 241 ? -18.855 13.852 -0.264 1.00 60.25 241 ASN A N 1
ATOM 1972 C CA . ASN A 1 241 ? -18.316 14.727 0.782 1.00 60.25 241 ASN A CA 1
ATOM 1973 C C . ASN A 1 241 ? -17.284 13.980 1.660 1.00 60.25 241 ASN A C 1
ATOM 1975 O O . ASN A 1 241 ? -17.585 12.922 2.219 1.00 60.25 241 ASN A O 1
ATOM 1979 N N . LEU A 1 242 ? -16.082 14.551 1.799 1.00 60.31 242 LEU A N 1
ATOM 1980 C CA . LEU A 1 242 ? -14.973 14.013 2.596 1.00 60.31 242 LEU A CA 1
ATOM 1981 C C . LEU A 1 242 ? -15.363 13.753 4.060 1.00 60.31 242 LEU A C 1
ATOM 1983 O O . LEU A 1 242 ? -14.994 12.716 4.609 1.00 60.31 242 LEU A O 1
ATOM 1987 N N . ALA A 1 243 ? -16.143 14.650 4.673 1.00 61.94 243 ALA A N 1
ATOM 1988 C CA . ALA A 1 243 ? -16.569 14.522 6.067 1.00 61.94 243 ALA A CA 1
ATOM 1989 C C . ALA A 1 243 ? -17.445 13.279 6.287 1.00 61.94 243 ALA A C 1
ATOM 1991 O O . ALA A 1 243 ? -17.247 12.535 7.246 1.00 61.94 243 ALA A O 1
ATOM 1992 N N . LYS A 1 244 ? -18.362 13.006 5.348 1.00 67.75 244 LYS A N 1
ATOM 1993 C CA . LYS A 1 244 ? -19.225 11.820 5.395 1.00 67.75 244 LYS A CA 1
ATOM 1994 C C . LYS A 1 244 ? -18.405 10.531 5.307 1.00 67.75 244 LYS A C 1
ATOM 1996 O O . LYS A 1 244 ? -18.597 9.634 6.117 1.00 67.75 244 LYS A O 1
ATOM 2001 N N . ARG A 1 245 ? -17.428 10.461 4.395 1.00 65.56 245 ARG A N 1
ATOM 2002 C CA . ARG A 1 245 ? -16.564 9.274 4.272 1.00 65.56 245 ARG A CA 1
ATOM 2003 C C . ARG A 1 245 ? -15.657 9.066 5.477 1.00 65.56 245 ARG A C 1
ATOM 2005 O O . ARG A 1 245 ? -15.462 7.926 5.885 1.00 65.56 245 ARG A O 1
ATOM 2012 N N . LEU A 1 246 ? -15.104 10.141 6.041 1.00 65.62 246 LEU A N 1
ATOM 2013 C CA . LEU A 1 246 ? -14.336 10.055 7.284 1.00 65.62 246 LEU A CA 1
ATOM 2014 C C . LEU A 1 246 ? -15.196 9.451 8.395 1.00 65.62 246 LEU A C 1
ATOM 2016 O O . LEU A 1 246 ? -14.752 8.524 9.061 1.00 65.62 246 LEU A O 1
ATOM 2020 N N . TYR A 1 247 ? -16.441 9.905 8.536 1.00 73.62 247 TYR A N 1
ATOM 2021 C CA . TYR A 1 247 ? -17.379 9.341 9.502 1.00 73.62 247 TYR A CA 1
ATOM 2022 C C . TYR A 1 247 ? -17.694 7.858 9.237 1.00 73.62 247 TYR A C 1
ATOM 2024 O O . TYR A 1 247 ? -17.622 7.045 10.161 1.00 73.62 247 TYR A O 1
ATOM 2032 N N . ASP A 1 248 ? -17.996 7.485 7.990 1.00 75.12 248 ASP A N 1
ATOM 2033 C CA . ASP A 1 248 ? -18.339 6.106 7.609 1.00 75.12 248 ASP A CA 1
ATOM 2034 C C . ASP A 1 248 ? -17.153 5.138 7.809 1.00 75.12 248 ASP A C 1
ATOM 2036 O O . ASP A 1 248 ? -17.310 4.036 8.351 1.00 75.12 248 ASP A O 1
ATOM 2040 N N . HIS A 1 249 ? -15.941 5.562 7.433 1.00 72.75 249 HIS A N 1
ATOM 2041 C CA . HIS A 1 249 ? -14.713 4.793 7.643 1.00 72.75 249 HIS A CA 1
ATOM 2042 C C . HIS A 1 249 ? -14.398 4.641 9.133 1.00 72.75 249 HIS A C 1
ATOM 2044 O O . HIS A 1 249 ? -14.224 3.518 9.609 1.00 72.75 249 HIS A O 1
ATOM 2050 N N . SER A 1 250 ? -14.400 5.745 9.885 1.00 76.44 250 SER A N 1
ATOM 2051 C CA . SER A 1 250 ? -14.186 5.738 11.335 1.00 76.44 250 SER A CA 1
ATOM 2052 C C . SER A 1 250 ? -15.199 4.848 12.046 1.00 76.44 250 SER A C 1
ATOM 2054 O O . SER A 1 250 ? -14.824 4.054 12.902 1.00 76.44 250 SER A O 1
ATOM 2056 N N . THR A 1 251 ? -16.467 4.892 11.634 1.00 82.25 251 THR A N 1
ATOM 2057 C CA . THR A 1 251 ? -17.516 3.995 12.137 1.00 82.25 251 THR A CA 1
ATOM 2058 C C . THR A 1 251 ? -17.181 2.530 11.876 1.00 82.25 251 THR A C 1
ATOM 2060 O O . THR A 1 251 ? -17.326 1.697 12.767 1.00 82.25 251 THR A O 1
ATOM 2063 N N . THR A 1 252 ? -16.709 2.198 10.675 1.00 81.25 252 THR A N 1
ATOM 2064 C CA . THR A 1 252 ? -16.331 0.823 10.323 1.00 81.25 252 THR A CA 1
ATOM 2065 C C . THR A 1 252 ? -15.158 0.328 11.170 1.00 81.25 252 THR A C 1
ATOM 2067 O O . THR A 1 252 ? -15.218 -0.775 11.713 1.00 81.25 252 THR A O 1
ATOM 2070 N N . VAL A 1 253 ? -14.116 1.151 11.327 1.00 80.31 253 VAL A N 1
ATOM 2071 C CA . VAL A 1 253 ? -12.944 0.840 12.160 1.00 80.31 253 VAL A CA 1
ATOM 2072 C C . VAL A 1 253 ? -13.357 0.639 13.616 1.00 80.31 253 VAL A C 1
ATOM 2074 O O . VAL A 1 253 ? -13.057 -0.400 14.198 1.00 80.31 253 VAL A O 1
ATOM 2077 N N . VAL A 1 254 ? -14.114 1.581 14.180 1.00 86.88 254 VAL A N 1
ATOM 2078 C CA . VAL A 1 254 ? -14.598 1.530 15.565 1.00 86.88 254 VAL A CA 1
ATOM 2079 C C . VAL A 1 254 ? -15.433 0.277 15.826 1.00 86.88 254 VAL A C 1
ATOM 2081 O O . VAL A 1 254 ? -15.178 -0.430 16.798 1.00 86.88 254 VAL A O 1
ATOM 2084 N N . LYS A 1 255 ? -16.383 -0.060 14.944 1.00 88.31 255 LYS A N 1
ATOM 2085 C CA . LYS A 1 255 ? -17.193 -1.280 15.087 1.00 88.31 255 LYS A CA 1
ATOM 2086 C C . LYS A 1 255 ? -16.329 -2.541 15.105 1.00 88.31 255 LYS A C 1
ATOM 2088 O O . LYS A 1 255 ? -16.576 -3.429 15.920 1.00 88.31 255 LYS A O 1
ATOM 2093 N N . LYS A 1 256 ? -15.310 -2.622 14.241 1.00 85.88 256 LYS A N 1
ATOM 2094 C CA . LYS A 1 256 ? -14.363 -3.747 14.241 1.00 85.88 256 LYS A CA 1
ATOM 2095 C C . LYS A 1 256 ? -13.551 -3.806 15.531 1.00 85.88 256 LYS A C 1
ATOM 2097 O O . LYS A 1 256 ? -13.419 -4.889 16.088 1.00 85.88 256 LYS A O 1
ATOM 2102 N N . LEU A 1 257 ? -13.051 -2.671 16.022 1.00 88.00 257 LEU A N 1
ATOM 2103 C CA . LEU A 1 257 ? -12.302 -2.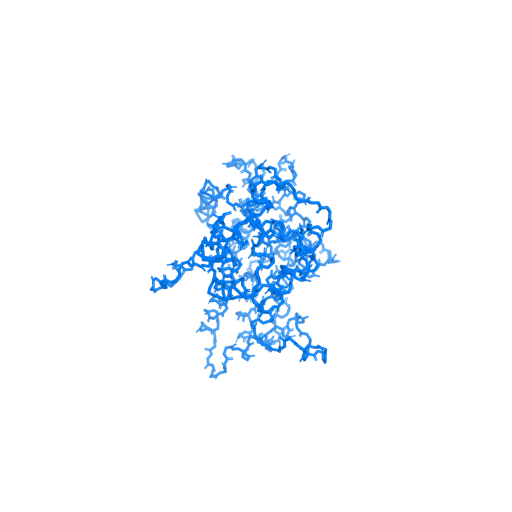602 17.280 1.00 88.00 257 LEU A CA 1
ATOM 2104 C C . LEU A 1 257 ? -13.147 -3.072 18.470 1.00 88.00 257 LEU A C 1
ATOM 2106 O O . LEU A 1 257 ? -12.668 -3.883 19.258 1.00 88.00 257 LEU A O 1
ATOM 2110 N N . ILE A 1 258 ? -14.412 -2.647 18.554 1.00 90.25 258 ILE A N 1
ATOM 2111 C CA . ILE A 1 258 ? -15.347 -3.125 19.585 1.00 90.25 258 ILE A CA 1
ATOM 2112 C C . ILE A 1 258 ? -15.574 -4.633 19.438 1.00 9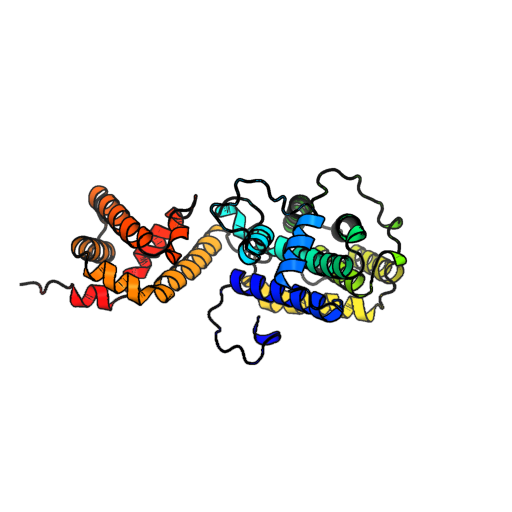0.25 258 ILE A C 1
ATOM 2114 O O . ILE A 1 258 ? -15.456 -5.376 20.404 1.00 90.25 258 ILE A O 1
ATOM 2118 N N . THR A 1 259 ? -15.849 -5.108 18.220 1.00 89.12 259 THR A N 1
ATOM 2119 C CA . THR A 1 259 ? -16.178 -6.522 17.973 1.00 89.12 259 THR A CA 1
ATOM 2120 C C . THR A 1 259 ? -14.999 -7.447 18.289 1.00 89.12 259 THR A C 1
ATOM 2122 O O . THR A 1 259 ? -15.170 -8.444 18.992 1.00 89.12 259 THR A O 1
ATOM 2125 N N . ARG A 1 260 ? -13.789 -7.106 17.822 1.00 89.06 260 ARG A N 1
ATOM 2126 C CA . ARG A 1 260 ? -12.565 -7.896 18.042 1.00 89.06 260 ARG A CA 1
ATOM 2127 C C . ARG A 1 260 ? -12.154 -7.948 19.517 1.00 89.06 260 ARG A C 1
ATOM 2129 O O . ARG A 1 260 ? -11.567 -8.939 19.933 1.00 89.06 260 ARG A O 1
ATOM 2136 N N . ASN A 1 261 ? -12.496 -6.924 20.301 1.00 90.50 261 ASN A N 1
ATOM 2137 C CA . ASN A 1 261 ? -12.188 -6.846 21.734 1.00 90.50 261 ASN A CA 1
ATOM 2138 C C . ASN A 1 261 ? -13.411 -7.059 22.634 1.00 90.50 261 ASN A C 1
ATOM 2140 O O . ASN A 1 261 ? -13.348 -6.780 23.828 1.00 90.50 261 ASN A O 1
ATOM 2144 N N . SER A 1 262 ? -14.514 -7.562 22.079 1.00 90.56 262 SER A N 1
ATOM 2145 C CA . SER A 1 262 ? -15.815 -7.665 22.752 1.00 90.56 262 SER A CA 1
ATOM 2146 C C . SER A 1 262 ? -15.752 -8.370 24.104 1.00 90.56 262 SER A C 1
ATOM 2148 O O . SER A 1 262 ? -16.356 -7.899 25.060 1.00 90.56 262 SER A O 1
ATOM 2150 N N . LYS A 1 263 ? -14.976 -9.455 24.207 1.00 89.19 263 LYS A N 1
ATOM 2151 C CA . LYS A 1 263 ? -14.803 -10.212 25.454 1.00 89.19 263 LYS A CA 1
ATOM 2152 C C . LYS A 1 263 ? -14.124 -9.390 26.557 1.00 89.19 263 LYS A C 1
ATOM 2154 O O . LYS A 1 263 ? -14.610 -9.388 27.681 1.00 89.19 263 LYS A O 1
ATOM 2159 N N . HIS A 1 264 ? -13.028 -8.701 26.231 1.00 89.06 264 HIS A N 1
ATOM 2160 C CA . HIS A 1 264 ? -12.321 -7.844 27.188 1.00 89.06 264 HIS A CA 1
ATOM 2161 C C . HIS A 1 264 ? -13.172 -6.629 27.561 1.00 89.06 264 HIS A C 1
ATOM 2163 O O . HIS A 1 264 ? -13.362 -6.365 28.739 1.00 89.06 264 HIS A O 1
ATOM 2169 N N . LEU A 1 265 ? -13.774 -5.961 26.571 1.00 91.25 265 LEU A N 1
ATOM 2170 C CA . LEU A 1 265 ? -14.670 -4.828 26.809 1.00 91.25 265 LEU A CA 1
ATOM 2171 C C . LEU A 1 265 ? -15.863 -5.203 27.691 1.00 91.25 265 LEU A C 1
ATOM 2173 O O . LEU A 1 265 ? -16.211 -4.444 28.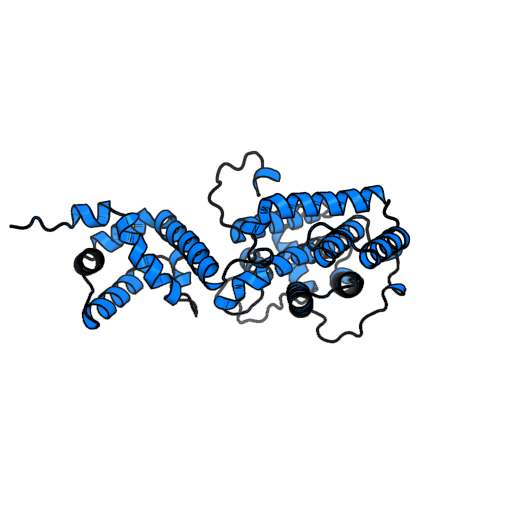584 1.00 91.25 265 LEU A O 1
ATOM 2177 N N . TYR A 1 266 ? -16.479 -6.364 27.464 1.00 89.00 266 TYR A N 1
ATOM 2178 C CA . TYR A 1 266 ? -17.570 -6.852 28.307 1.00 89.00 266 TYR A CA 1
ATOM 2179 C C . TYR A 1 266 ? -17.122 -7.026 29.764 1.00 89.00 266 TYR A C 1
ATOM 2181 O O . TYR A 1 266 ? -17.838 -6.609 30.668 1.00 89.00 266 TYR A O 1
ATOM 2189 N N . GLN A 1 267 ? -15.940 -7.606 29.994 1.00 88.38 267 GLN A N 1
ATOM 2190 C CA . GLN A 1 267 ? -15.422 -7.819 31.343 1.00 88.38 267 GLN A CA 1
ATOM 2191 C C . GLN A 1 267 ? -15.130 -6.492 32.062 1.00 88.38 267 GLN A C 1
ATOM 2193 O O . GLN A 1 267 ? -15.619 -6.286 33.168 1.00 88.38 267 GLN A O 1
ATOM 2198 N N . GLU A 1 268 ? -14.435 -5.564 31.403 1.00 90.44 268 GLU A N 1
ATOM 2199 C CA . GLU A 1 268 ? -14.109 -4.241 31.957 1.00 90.44 268 GLU A CA 1
ATOM 2200 C C . GLU A 1 268 ? -15.374 -3.404 32.233 1.00 90.44 268 GLU A C 1
ATOM 2202 O O . GLU A 1 268 ? -15.496 -2.759 33.273 1.00 90.44 268 GLU A O 1
ATOM 2207 N N . LEU A 1 269 ? -16.365 -3.444 31.331 1.00 89.81 269 LEU A N 1
ATOM 2208 C CA . LEU A 1 269 ? -17.643 -2.747 31.524 1.00 89.81 269 LEU A CA 1
ATOM 2209 C C . LEU A 1 269 ? -18.446 -3.340 32.685 1.00 89.81 269 LEU A C 1
ATOM 2211 O O . LEU A 1 269 ? -19.063 -2.596 33.441 1.00 89.81 269 LEU A O 1
ATOM 2215 N N . LYS A 1 270 ? -18.419 -4.665 32.866 1.00 84.94 270 LYS A N 1
ATOM 2216 C CA . LYS A 1 270 ? -19.091 -5.330 33.990 1.00 84.94 270 LYS A CA 1
ATOM 2217 C C . LYS A 1 270 ? -18.521 -4.901 35.345 1.00 84.94 270 LYS A C 1
ATOM 2219 O O . LYS A 1 270 ? -19.259 -4.835 36.326 1.00 84.94 270 LYS A O 1
ATOM 2224 N N . GLU A 1 271 ? -17.231 -4.592 35.392 1.00 86.12 271 GLU A N 1
ATOM 2225 C CA . GLU A 1 271 ? -16.547 -4.103 36.591 1.00 86.12 271 GLU A CA 1
ATOM 2226 C C . GLU A 1 271 ? -16.790 -2.599 36.838 1.00 86.12 271 GLU A C 1
ATOM 2228 O O . GLU A 1 271 ? -16.627 -2.128 37.963 1.00 86.12 271 GLU A O 1
ATOM 2233 N N . SER A 1 272 ? -17.276 -1.856 35.834 1.00 87.12 272 SER A N 1
ATOM 2234 C CA . SER A 1 272 ? -17.493 -0.404 35.890 1.00 87.12 272 SER A CA 1
ATOM 2235 C C . SER A 1 272 ? -18.980 -0.018 35.851 1.00 87.12 272 SER A C 1
ATOM 2237 O O . SER A 1 272 ? -19.513 0.464 34.848 1.00 87.12 272 SER A O 1
ATOM 2239 N N . LYS A 1 273 ? -19.675 -0.219 36.980 1.00 85.06 273 LYS A N 1
ATOM 2240 C CA . LYS A 1 273 ? -21.127 0.030 37.111 1.00 85.06 273 LYS A CA 1
ATOM 2241 C C . LYS A 1 273 ? -21.535 1.476 36.806 1.00 85.06 273 LYS A C 1
ATOM 2243 O O . LYS A 1 273 ? -22.524 1.695 36.108 1.00 85.06 273 LYS A O 1
ATOM 2248 N N . ASP A 1 274 ? -20.769 2.451 37.294 1.00 88.19 274 ASP A N 1
ATOM 2249 C CA . ASP A 1 274 ? -21.056 3.877 37.077 1.00 88.19 274 ASP A CA 1
ATOM 2250 C C . ASP A 1 274 ? -20.948 4.252 35.596 1.00 88.19 274 ASP A C 1
ATOM 2252 O O . ASP A 1 274 ? -21.806 4.958 35.063 1.00 88.19 274 ASP A O 1
ATOM 2256 N N . LEU A 1 275 ? -19.946 3.711 34.900 1.00 91.25 275 LEU A N 1
ATOM 2257 C CA . LEU A 1 275 ? -19.777 3.938 33.473 1.00 91.25 275 LEU A CA 1
ATOM 2258 C C . LEU A 1 275 ? -20.930 3.334 32.671 1.00 91.25 275 LEU A C 1
ATOM 2260 O O . LEU A 1 275 ? -21.459 3.979 31.767 1.00 91.25 275 LEU A O 1
ATOM 2264 N N . VAL A 1 276 ? -21.345 2.108 33.003 1.00 89.88 276 VAL A N 1
ATOM 2265 C CA . VAL A 1 276 ? -22.484 1.448 32.347 1.00 89.88 276 VAL A CA 1
ATOM 2266 C C . VAL A 1 276 ? -23.768 2.255 32.540 1.00 89.88 276 VAL A C 1
ATOM 2268 O O . VAL A 1 276 ? -24.535 2.415 31.585 1.00 89.88 276 VAL A O 1
ATOM 2271 N N . LYS A 1 277 ? -23.976 2.830 33.730 1.00 89.00 277 LYS A N 1
ATOM 2272 C CA . LYS A 1 277 ? -25.092 3.741 34.001 1.00 89.00 277 LYS A CA 1
ATOM 2273 C C . LYS A 1 277 ? -25.032 4.983 33.107 1.00 89.00 277 LYS A C 1
ATOM 2275 O O . LYS A 1 277 ? -25.997 5.246 32.392 1.00 89.00 277 LYS A O 1
ATOM 2280 N N . LEU A 1 278 ? -23.900 5.690 33.069 1.00 90.81 278 LEU A N 1
ATOM 2281 C CA . LEU A 1 278 ? -23.723 6.891 32.236 1.00 90.81 278 LEU A CA 1
ATOM 2282 C C . LEU A 1 278 ? -23.909 6.597 30.740 1.00 90.81 278 LEU A C 1
ATOM 2284 O O . LEU A 1 278 ? -24.600 7.331 30.035 1.00 90.81 278 LEU A O 1
ATOM 2288 N N . LEU A 1 279 ? -23.349 5.486 30.255 1.00 89.00 279 LEU A N 1
ATOM 2289 C CA . LEU A 1 279 ? -23.522 5.032 28.876 1.00 89.00 279 LEU A CA 1
ATOM 2290 C C . LEU A 1 279 ? -24.992 4.731 28.561 1.00 89.00 279 LEU A C 1
ATOM 2292 O O . LEU A 1 279 ? -25.462 5.099 27.486 1.00 89.00 279 LEU A O 1
ATOM 2296 N N . THR A 1 280 ? -25.726 4.111 29.486 1.00 86.25 280 THR A N 1
ATOM 2297 C CA . THR A 1 280 ? -27.164 3.842 29.326 1.00 86.25 280 THR A CA 1
ATOM 2298 C C . THR A 1 280 ? -27.959 5.141 29.284 1.00 86.25 280 THR A C 1
ATOM 2300 O O . THR A 1 280 ? -28.732 5.359 28.349 1.00 86.25 280 THR A O 1
ATOM 2303 N N . GLU A 1 281 ? -27.727 6.040 30.240 1.00 87.81 281 GLU A N 1
ATOM 2304 C CA . GLU A 1 281 ? -28.397 7.340 30.312 1.00 87.81 281 GLU A CA 1
ATOM 2305 C C . GLU A 1 281 ? -28.144 8.180 29.057 1.00 87.81 281 GLU A C 1
ATOM 2307 O O . GLU A 1 281 ? -29.086 8.777 28.544 1.00 87.81 281 GLU A O 1
ATOM 2312 N N . SER A 1 282 ? -26.934 8.126 28.484 1.00 85.56 282 SER A N 1
ATOM 2313 C CA . SER A 1 282 ? -26.591 8.817 27.229 1.00 85.56 282 SER A CA 1
ATOM 2314 C C . SER A 1 282 ? -27.409 8.364 26.010 1.00 85.56 282 SER A C 1
ATOM 2316 O O . SER A 1 282 ? -27.448 9.053 24.990 1.00 85.56 282 SER A O 1
ATOM 2318 N N . THR A 1 283 ? -28.062 7.195 26.082 1.00 83.00 283 THR A N 1
ATOM 2319 C CA . THR A 1 283 ? -28.976 6.721 25.029 1.00 83.00 283 THR A CA 1
ATOM 2320 C C . THR A 1 283 ? -30.407 7.224 25.199 1.00 83.00 283 THR A C 1
ATOM 2322 O O . THR A 1 283 ? -31.176 7.177 24.238 1.00 83.00 283 THR A O 1
ATOM 2325 N N . LEU A 1 284 ? -30.759 7.694 26.400 1.00 85.12 284 LEU A N 1
ATOM 2326 C CA . LEU A 1 284 ? -32.111 8.102 26.786 1.00 85.12 284 LEU A CA 1
ATOM 2327 C C . LEU A 1 284 ? -32.248 9.624 26.907 1.00 85.12 284 LEU A C 1
ATOM 2329 O O . LEU A 1 284 ? -33.287 10.174 26.546 1.00 85.12 284 LEU A O 1
ATOM 2333 N N . ARG A 1 285 ? -31.209 10.298 27.406 1.00 89.69 285 ARG A N 1
ATOM 2334 C CA . ARG A 1 285 ? -31.155 11.748 27.608 1.00 89.69 285 ARG A CA 1
ATOM 2335 C C . ARG A 1 285 ? -29.767 12.298 27.298 1.00 89.69 285 ARG A C 1
ATOM 2337 O O . ARG A 1 285 ? -28.778 11.567 27.297 1.00 89.69 285 ARG A O 1
ATOM 2344 N N . ASP A 1 286 ? -29.694 13.611 27.134 1.00 86.88 286 ASP A N 1
ATOM 2345 C CA . ASP A 1 286 ? -28.412 14.304 27.123 1.00 86.88 286 ASP A CA 1
ATOM 2346 C C . ASP A 1 286 ? -27.793 14.300 28.533 1.00 86.88 286 ASP A C 1
ATOM 2348 O O . ASP A 1 286 ? -28.472 14.507 29.550 1.00 86.88 286 ASP A O 1
ATOM 2352 N N . LEU A 1 287 ? -26.490 14.029 28.589 1.00 89.50 287 LEU A N 1
ATOM 2353 C CA . LEU A 1 287 ? -25.692 14.122 29.807 1.00 89.50 287 LEU A CA 1
ATOM 2354 C C . LEU A 1 287 ? -25.279 15.579 30.052 1.00 89.50 287 LEU A C 1
ATOM 2356 O O . LEU A 1 287 ? -25.055 16.339 29.110 1.00 89.50 287 LEU A O 1
ATOM 2360 N N . SER A 1 288 ? -25.156 15.966 31.319 1.00 92.69 288 SER A N 1
ATOM 2361 C CA . SER A 1 288 ? -24.525 17.234 31.698 1.00 92.69 288 SER A CA 1
ATOM 2362 C C . SER A 1 288 ? -23.027 17.224 31.371 1.00 92.69 288 SER A C 1
ATOM 2364 O O . SER A 1 288 ? -22.426 16.159 31.234 1.00 92.69 288 SER A O 1
ATOM 2366 N N . GLU A 1 289 ? -22.393 18.400 31.299 1.00 91.31 289 GLU A N 1
ATOM 2367 C CA . GLU A 1 289 ? -20.951 18.504 31.007 1.00 91.31 289 GLU A CA 1
ATOM 2368 C C . GLU A 1 289 ? -20.101 17.649 31.962 1.00 91.31 289 GLU A C 1
ATOM 2370 O O . GLU A 1 289 ? -19.233 16.907 31.513 1.00 91.31 289 GLU A O 1
ATOM 2375 N N . LYS A 1 290 ? -20.422 17.656 33.264 1.00 92.88 290 LYS A N 1
ATOM 2376 C CA . LYS A 1 290 ? -19.719 16.844 34.272 1.00 92.88 290 LYS A CA 1
ATOM 2377 C C . LYS A 1 290 ? -19.889 15.341 34.050 1.00 92.88 290 LYS A C 1
ATOM 2379 O O . LYS A 1 290 ? -18.927 14.589 34.157 1.00 92.88 290 LYS A O 1
ATOM 2384 N N . GLU A 1 291 ? -21.107 14.901 33.743 1.00 92.12 291 GLU A N 1
ATOM 2385 C CA . GLU A 1 291 ? -21.398 13.492 33.447 1.00 92.12 291 GLU A CA 1
ATOM 2386 C C . GLU A 1 291 ? -20.696 13.042 32.160 1.00 92.12 291 GLU A C 1
ATOM 2388 O O . GLU A 1 291 ? -20.202 11.919 32.072 1.00 92.12 291 GLU A O 1
ATOM 2393 N N . GLN A 1 292 ? -20.618 13.927 31.165 1.00 88.88 292 GLN A N 1
ATOM 2394 C CA . GLN A 1 292 ? -19.944 13.657 29.906 1.00 88.88 292 GLN A CA 1
ATOM 2395 C C . GLN A 1 292 ? -18.422 13.564 30.079 1.00 88.88 292 GLN A C 1
ATOM 2397 O O . GLN A 1 292 ? -17.813 12.662 29.502 1.00 88.88 292 GLN A O 1
ATOM 2402 N N . GLU A 1 293 ? -17.817 14.448 30.875 1.00 89.62 293 GLU A N 1
ATOM 2403 C CA . GLU A 1 293 ? -16.397 14.378 31.245 1.00 89.62 293 GLU A CA 1
ATOM 2404 C C . GLU A 1 293 ? -16.087 13.081 32.000 1.00 89.62 293 GLU A C 1
ATOM 2406 O O . GLU A 1 293 ? -15.197 12.335 31.590 1.00 89.62 293 GLU A O 1
ATOM 2411 N N . GLN A 1 294 ? -16.883 12.752 33.023 1.00 92.00 294 GLN A N 1
ATOM 2412 C CA . GLN A 1 294 ? -16.725 11.522 33.801 1.00 92.00 294 GLN A CA 1
ATOM 2413 C C . GLN A 1 294 ? -16.847 10.268 32.924 1.00 92.00 294 GLN A C 1
ATOM 2415 O O . GLN A 1 294 ? -16.022 9.357 33.012 1.00 92.00 294 GLN A O 1
ATOM 2420 N N . MET A 1 295 ? -17.850 10.225 32.042 1.00 92.00 295 MET A N 1
ATOM 2421 C CA . MET A 1 295 ? -18.025 9.122 31.097 1.00 92.00 295 MET A CA 1
ATOM 2422 C C . MET A 1 295 ? -16.810 8.996 30.169 1.00 92.00 295 MET A C 1
ATOM 2424 O O . MET A 1 295 ? -16.335 7.888 29.931 1.00 92.00 295 MET A O 1
ATOM 2428 N N . GLN A 1 296 ? -16.294 10.104 29.627 1.00 88.50 296 GLN A N 1
ATOM 2429 C CA . GLN A 1 296 ? -15.125 10.075 28.742 1.00 88.50 296 GLN A CA 1
ATOM 2430 C C . GLN A 1 296 ? -13.862 9.593 29.459 1.00 88.50 296 GLN A C 1
ATOM 2432 O O . GLN A 1 296 ? -13.112 8.806 28.881 1.00 88.50 296 GLN A O 1
ATOM 2437 N N . GLU A 1 297 ? -13.639 10.036 30.696 1.00 89.56 297 GLU A N 1
ATOM 2438 C CA . GLU A 1 297 ? -12.499 9.629 31.518 1.00 89.56 297 GLU A CA 1
ATOM 2439 C C . GLU A 1 297 ? -12.533 8.122 31.803 1.00 89.56 297 GLU A C 1
ATOM 2441 O O . GLU A 1 297 ? -11.600 7.403 31.441 1.00 89.56 297 GLU A O 1
ATOM 2446 N N . GLN A 1 298 ? -13.657 7.619 32.320 1.00 90.44 298 GLN A N 1
ATOM 2447 C CA . GLN A 1 298 ? -13.829 6.196 32.625 1.00 90.44 298 GLN A CA 1
ATOM 2448 C C . GLN A 1 298 ? -13.742 5.314 31.367 1.00 90.44 298 GLN A C 1
ATOM 2450 O O . GLN A 1 298 ? -13.149 4.235 31.392 1.00 90.44 298 GLN A O 1
ATOM 2455 N N . MET A 1 299 ? -14.273 5.780 30.231 1.00 89.56 299 MET A N 1
ATOM 2456 C CA . MET A 1 299 ? -14.107 5.094 28.944 1.00 89.56 299 MET A CA 1
ATOM 2457 C C . MET A 1 299 ? -12.650 5.036 28.497 1.00 89.56 299 MET A C 1
ATOM 2459 O O . MET A 1 299 ? -12.217 4.034 27.925 1.00 89.56 299 MET A O 1
ATOM 2463 N N . MET A 1 300 ? -11.897 6.113 28.716 1.00 88.12 300 MET A N 1
ATOM 2464 C CA . MET A 1 300 ? -10.488 6.163 28.354 1.00 88.12 300 MET A CA 1
ATOM 2465 C C . MET A 1 300 ? -9.668 5.172 29.183 1.00 88.12 300 MET A C 1
ATOM 2467 O O . MET A 1 300 ? -8.731 4.576 28.657 1.00 88.12 300 MET A O 1
ATOM 2471 N N . ASP A 1 301 ? -10.032 4.943 30.441 1.00 88.62 301 ASP A N 1
ATOM 2472 C CA . ASP A 1 301 ? -9.345 3.972 31.292 1.00 88.62 301 ASP A CA 1
ATOM 2473 C C . ASP A 1 301 ? -9.553 2.525 30.823 1.00 88.62 301 ASP A C 1
ATOM 2475 O O . ASP A 1 301 ? -8.574 1.787 30.701 1.00 88.62 301 ASP A O 1
ATOM 2479 N N . ILE A 1 302 ? -10.769 2.159 30.401 1.00 89.38 302 ILE A N 1
ATOM 2480 C CA . ILE A 1 302 ? -11.023 0.867 29.731 1.00 89.38 302 ILE A CA 1
ATOM 2481 C C . ILE A 1 302 ? -10.242 0.759 28.412 1.00 89.38 302 ILE A C 1
ATOM 2483 O O . ILE A 1 302 ? -9.718 -0.290 28.045 1.00 89.38 302 ILE A O 1
ATOM 2487 N N . ILE A 1 303 ? -10.149 1.848 27.650 1.00 88.25 303 ILE A N 1
ATOM 2488 C CA . ILE A 1 303 ? -9.390 1.855 26.393 1.00 88.25 303 ILE A CA 1
ATOM 2489 C C . ILE A 1 303 ? -7.893 1.633 26.648 1.00 88.25 303 ILE A C 1
ATOM 2491 O O . ILE A 1 303 ? -7.251 0.911 25.885 1.00 88.25 303 ILE A O 1
ATOM 2495 N N . LYS A 1 304 ? -7.335 2.217 27.715 1.00 87.62 304 LYS A N 1
ATOM 2496 C CA . LYS A 1 304 ? -5.928 2.036 28.108 1.00 87.62 304 LYS A CA 1
ATOM 2497 C C . LYS A 1 304 ? -5.621 0.600 28.540 1.00 87.62 304 LYS A C 1
ATOM 2499 O O . LYS A 1 304 ? -4.488 0.163 28.341 1.00 87.62 304 LYS A O 1
ATOM 2504 N N . SER A 1 305 ? -6.589 -0.131 29.103 1.00 87.25 305 SER A N 1
ATOM 2505 C CA . SER A 1 305 ? -6.385 -1.519 29.548 1.00 87.25 305 SER A CA 1
ATOM 2506 C C . SER A 1 305 ? -6.315 -2.525 28.390 1.00 87.25 305 SER A C 1
ATOM 2508 O O . SER A 1 305 ? -5.784 -3.624 28.557 1.00 87.25 305 SER A O 1
ATOM 2510 N N . ILE A 1 306 ? -6.760 -2.146 27.184 1.00 86.62 306 ILE A N 1
ATOM 2511 C CA . ILE A 1 306 ? -6.788 -3.018 26.003 1.00 86.62 306 ILE A CA 1
ATOM 2512 C C . ILE A 1 306 ? -5.759 -2.539 24.960 1.00 86.62 306 ILE A C 1
ATOM 2514 O O . ILE A 1 306 ? -6.015 -1.570 24.240 1.00 86.62 306 ILE A O 1
ATOM 2518 N N . PRO A 1 307 ? -4.625 -3.249 24.763 1.00 79.69 307 PRO A N 1
ATOM 2519 C CA . PRO A 1 307 ? -3.539 -2.794 23.885 1.00 79.69 307 PRO A CA 1
ATOM 2520 C C . PRO A 1 307 ? -3.962 -2.476 22.444 1.00 79.69 307 PRO A C 1
ATOM 2522 O O . PRO A 1 307 ? -3.460 -1.537 21.830 1.00 79.69 307 PRO A O 1
ATOM 2525 N N . SER A 1 308 ? -4.918 -3.225 21.891 1.00 78.38 308 SER A N 1
ATOM 2526 C CA . SER A 1 308 ? -5.413 -3.016 20.523 1.00 78.38 308 SER A CA 1
ATOM 2527 C C . SER A 1 308 ? -6.236 -1.725 20.357 1.00 78.38 308 SER A C 1
ATOM 2529 O O . SER A 1 308 ? -6.421 -1.259 19.231 1.00 78.38 308 SER A O 1
ATOM 2531 N N . LEU A 1 309 ? -6.712 -1.126 21.457 1.00 85.50 309 LEU A N 1
ATOM 2532 C CA . LEU A 1 309 ? -7.418 0.157 21.477 1.00 85.50 309 LEU A CA 1
ATOM 2533 C C . LEU A 1 309 ? -6.469 1.345 21.709 1.00 85.50 309 LEU A C 1
ATOM 2535 O O . LEU A 1 309 ? -6.909 2.492 21.694 1.00 85.50 309 LEU A O 1
ATOM 2539 N N . ALA A 1 310 ? -5.154 1.123 21.803 1.00 78.62 310 ALA A N 1
ATOM 2540 C CA . ALA A 1 310 ? -4.178 2.202 21.964 1.00 78.62 310 ALA A CA 1
ATOM 2541 C C . ALA A 1 310 ? -4.219 3.262 20.844 1.00 78.62 310 ALA A C 1
ATOM 2543 O O . ALA A 1 310 ? -3.784 4.395 21.043 1.00 78.62 310 ALA A O 1
ATOM 2544 N N . ILE A 1 311 ? -4.811 2.943 19.687 1.00 72.38 311 ILE A N 1
ATOM 2545 C CA . ILE A 1 311 ? -5.059 3.893 18.592 1.00 72.38 311 ILE A CA 1
ATOM 2546 C C . ILE A 1 311 ? -5.857 5.136 19.026 1.00 72.38 311 ILE A C 1
ATOM 2548 O O . ILE A 1 311 ? -5.654 6.212 18.467 1.00 72.38 311 ILE A O 1
ATOM 2552 N N . PHE A 1 312 ? -6.731 5.016 20.029 1.00 79.31 312 PHE A N 1
ATOM 2553 C CA . PHE A 1 312 ? -7.503 6.140 20.568 1.00 79.31 312 PHE A CA 1
ATOM 2554 C C . PHE A 1 312 ? -6.626 7.153 21.320 1.00 79.31 312 PHE A C 1
ATOM 2556 O O . PHE A 1 312 ? -6.999 8.321 21.408 1.00 79.31 312 PHE A O 1
ATOM 2563 N N . MET A 1 313 ? -5.452 6.729 21.801 1.00 78.00 313 MET A N 1
ATOM 2564 C CA . MET A 1 313 ? -4.485 7.575 22.508 1.00 78.00 313 MET A CA 1
ATOM 2565 C C . MET A 1 313 ? -3.532 8.325 21.564 1.00 78.00 313 MET A C 1
ATOM 2567 O O . MET A 1 313 ? -2.819 9.228 21.995 1.00 78.00 313 MET A O 1
ATOM 2571 N N . LEU A 1 314 ? -3.501 7.972 20.273 1.00 71.69 314 LEU A N 1
ATOM 2572 C CA . LEU A 1 314 ? -2.675 8.669 19.285 1.00 71.69 314 LEU A CA 1
ATOM 2573 C C . LEU A 1 314 ? -3.226 10.080 18.990 1.00 71.69 314 LEU A C 1
ATOM 2575 O O . LEU A 1 314 ? -4.437 10.296 19.094 1.00 71.69 314 LEU A O 1
ATOM 2579 N N . PRO A 1 315 ? -2.392 11.042 18.544 1.00 57.59 315 PRO A N 1
ATOM 2580 C CA . PRO A 1 315 ? -2.855 12.375 18.151 1.00 57.59 315 PRO A CA 1
ATOM 2581 C C . PRO A 1 315 ? -3.966 12.312 17.085 1.00 57.59 315 PRO A C 1
ATOM 2583 O O . PRO A 1 315 ? -3.725 11.909 15.948 1.00 57.59 315 PRO A O 1
ATOM 2586 N N . GLY A 1 316 ? -5.194 12.707 17.450 1.00 63.09 316 GLY A N 1
ATOM 2587 C CA . GLY A 1 316 ? -6.399 12.617 16.605 1.00 63.09 316 GLY A CA 1
ATOM 2588 C C . GLY A 1 316 ? -7.289 11.385 16.851 1.00 63.09 316 GLY A C 1
ATOM 2589 O O . GLY A 1 316 ? -8.408 11.340 16.344 1.00 63.09 316 GLY A O 1
ATOM 2590 N N . GLY A 1 317 ? -6.847 10.418 17.662 1.00 68.69 317 GLY A N 1
ATOM 2591 C CA . GLY A 1 317 ? -7.615 9.231 18.059 1.00 68.69 317 GLY A CA 1
ATOM 2592 C C . GLY A 1 317 ? -8.850 9.551 18.910 1.00 68.69 317 GLY A C 1
ATOM 2593 O O . GLY A 1 317 ? -9.870 8.875 18.787 1.00 68.69 317 GLY A O 1
ATOM 2594 N N . ALA A 1 318 ? -8.819 10.654 19.667 1.00 70.44 318 ALA A N 1
ATOM 2595 C CA . ALA A 1 318 ? -9.951 11.146 20.458 1.00 70.44 318 ALA A CA 1
ATOM 2596 C C . ALA A 1 318 ? -11.223 11.409 19.624 1.00 70.44 318 ALA A C 1
ATOM 2598 O O . ALA A 1 318 ? -12.331 11.329 20.140 1.00 70.44 318 ALA A O 1
ATOM 2599 N N . ILE A 1 319 ? -11.099 11.646 18.314 1.00 70.38 319 ILE A N 1
ATOM 2600 C CA . ILE A 1 319 ? -12.244 11.855 17.403 1.00 70.38 319 ILE A CA 1
ATOM 2601 C C . ILE A 1 319 ? -13.046 10.570 17.193 1.00 70.38 319 ILE A C 1
ATOM 2603 O O . ILE A 1 319 ? -14.232 10.610 16.863 1.00 70.38 319 ILE A O 1
ATOM 2607 N N . LEU A 1 320 ? -12.410 9.416 17.386 1.00 82.12 320 LEU A N 1
ATOM 2608 C CA . LEU A 1 320 ? -13.073 8.122 17.306 1.00 82.12 320 LEU A CA 1
ATOM 2609 C C . LEU A 1 320 ? -13.877 7.826 18.578 1.00 82.12 320 LEU A C 1
ATOM 2611 O O . LEU A 1 320 ? -14.813 7.030 18.518 1.00 82.12 320 LEU A O 1
ATOM 2615 N N . LEU A 1 321 ? -13.541 8.455 19.712 1.00 85.06 321 LEU A N 1
ATOM 2616 C CA . LEU A 1 321 ? -14.134 8.159 21.018 1.00 85.06 321 LEU A CA 1
ATOM 2617 C C . LEU A 1 321 ? -15.658 8.390 21.053 1.00 85.06 321 LEU A C 1
ATOM 2619 O O . LEU A 1 321 ? -16.364 7.477 21.479 1.00 85.06 321 LEU A O 1
ATOM 2623 N N . PRO A 1 322 ? -16.217 9.500 20.522 1.00 84.44 322 PRO A N 1
ATOM 2624 C CA . PRO A 1 322 ? -17.670 9.676 20.452 1.00 84.44 322 PRO A CA 1
ATOM 2625 C C . PRO A 1 322 ? -18.375 8.582 19.642 1.00 84.44 322 PRO A C 1
ATOM 2627 O O . PRO A 1 322 ? -19.471 8.143 19.985 1.00 84.44 322 PRO A O 1
ATOM 2630 N N . ILE A 1 323 ? -17.745 8.113 18.561 1.00 86.81 323 ILE A N 1
ATOM 2631 C CA . ILE A 1 323 ? -18.273 7.017 17.740 1.00 86.81 323 ILE A CA 1
ATOM 2632 C C . ILE A 1 323 ? -18.230 5.709 18.543 1.00 86.81 323 ILE A C 1
ATOM 2634 O O . ILE A 1 323 ? -19.193 4.947 18.523 1.00 86.81 323 ILE A O 1
ATOM 2638 N N . PHE A 1 324 ? -17.142 5.462 19.274 1.00 89.25 324 PHE A N 1
ATOM 2639 C CA . PHE A 1 324 ? -16.956 4.278 20.114 1.00 89.25 324 PHE A CA 1
ATOM 2640 C C . PHE A 1 324 ? -18.010 4.190 21.219 1.00 89.25 324 PHE A C 1
ATOM 2642 O O . PHE A 1 324 ? -18.735 3.196 21.285 1.00 89.25 324 PHE A O 1
ATOM 2649 N N . ILE A 1 325 ? -18.186 5.274 21.979 1.00 88.31 325 ILE A N 1
ATOM 2650 C CA . ILE A 1 325 ? -19.227 5.422 23.007 1.00 88.31 325 ILE A CA 1
ATOM 2651 C C . ILE A 1 325 ? -20.616 5.151 22.419 1.00 88.31 325 ILE A C 1
ATOM 2653 O O . ILE A 1 325 ? -21.377 4.351 22.955 1.00 88.31 325 ILE A O 1
ATOM 2657 N N . LYS A 1 326 ? -20.923 5.732 21.253 1.00 87.12 326 LYS A N 1
ATOM 2658 C CA . LYS A 1 326 ? -22.220 5.558 20.583 1.00 87.12 326 LYS A CA 1
ATOM 2659 C C . LYS A 1 326 ? -22.515 4.112 20.162 1.00 87.12 326 LYS A C 1
ATOM 2661 O O . LYS A 1 326 ? -23.684 3.731 20.067 1.00 87.12 326 LYS A O 1
ATOM 2666 N N . PHE A 1 327 ? -21.496 3.322 19.819 1.00 88.94 327 PHE A N 1
ATOM 2667 C CA . PHE A 1 327 ? -21.683 1.966 19.290 1.00 88.94 327 PHE A CA 1
ATOM 2668 C C . PHE A 1 327 ? -21.518 0.855 20.325 1.00 88.94 327 PHE A C 1
ATOM 2670 O O . PHE A 1 327 ? -22.052 -0.227 20.085 1.00 88.94 327 PHE A O 1
ATOM 2677 N N . ILE A 1 328 ? -20.854 1.099 21.457 1.00 88.44 328 ILE A N 1
ATOM 2678 C CA . ILE A 1 328 ? -20.681 0.085 22.506 1.00 88.44 328 ILE A CA 1
ATOM 2679 C C . ILE A 1 328 ? -22.012 -0.496 22.998 1.00 88.44 328 ILE A C 1
ATOM 2681 O O . ILE A 1 328 ? -22.152 -1.717 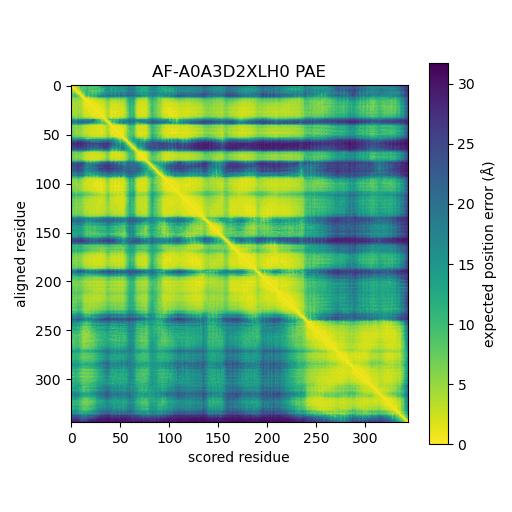22.913 1.00 88.44 328 ILE A O 1
ATOM 2685 N N . PRO A 1 329 ? -23.022 0.310 23.395 1.00 84.69 329 PRO A N 1
ATOM 2686 C CA . PRO A 1 329 ? -24.285 -0.234 23.901 1.00 84.69 329 PRO A CA 1
ATOM 2687 C C . PRO A 1 329 ? -25.005 -1.117 22.877 1.00 84.69 329 PRO A C 1
ATOM 2689 O O . PRO A 1 329 ? -25.664 -2.091 23.220 1.00 84.69 329 PRO A O 1
ATOM 2692 N N . LYS A 1 330 ? -24.835 -0.809 21.585 1.00 84.62 330 LYS A N 1
ATOM 2693 C CA . LYS A 1 330 ? -25.460 -1.550 20.481 1.00 84.62 330 LYS A CA 1
ATOM 2694 C C . LYS A 1 330 ? -24.756 -2.864 20.155 1.00 84.62 330 LYS A C 1
ATOM 2696 O O . LYS A 1 330 ? -25.391 -3.764 19.618 1.00 84.62 330 LYS A O 1
ATOM 2701 N N . LEU A 1 331 ? -23.448 -2.944 20.385 1.00 83.06 331 LEU A N 1
ATOM 2702 C CA . LEU A 1 331 ? -22.628 -4.102 20.016 1.00 83.06 331 LEU A CA 1
ATOM 2703 C C . LEU A 1 331 ? -22.342 -5.036 21.193 1.00 83.06 331 LEU A C 1
ATOM 2705 O O . LEU A 1 331 ? -21.984 -6.187 20.963 1.00 83.06 331 LEU A O 1
ATOM 2709 N N . LEU A 1 332 ? -22.508 -4.558 22.427 1.00 83.94 332 LEU A N 1
ATOM 2710 C CA . LEU A 1 332 ? -22.316 -5.327 23.656 1.00 83.94 332 LEU A CA 1
ATOM 2711 C C . LEU A 1 332 ? -23.563 -5.282 24.555 1.00 83.94 332 LEU A C 1
ATOM 2713 O O . LEU A 1 332 ? -23.421 -4.983 25.737 1.00 83.94 332 LEU A O 1
ATOM 2717 N N . PRO A 1 333 ? -24.775 -5.578 24.044 1.00 77.38 333 PRO A N 1
ATOM 2718 C CA . PRO A 1 333 ? -26.018 -5.399 24.803 1.00 77.38 333 PRO A CA 1
ATOM 2719 C C . PRO A 1 333 ? -26.026 -6.164 26.136 1.00 77.38 333 PRO A C 1
ATOM 2721 O O . PRO A 1 333 ? -26.502 -5.647 27.140 1.00 77.38 333 PRO A O 1
ATOM 2724 N N . SER A 1 334 ? -25.387 -7.336 26.192 1.00 75.88 334 SER A N 1
ATOM 2725 C CA . SER A 1 334 ? -25.300 -8.162 27.402 1.00 75.88 334 SER A CA 1
ATOM 2726 C C . SER A 1 334 ? -24.588 -7.486 28.580 1.00 75.88 334 SER A C 1
ATOM 2728 O O . SER A 1 334 ? -24.927 -7.766 29.724 1.00 75.88 334 SER A O 1
ATOM 2730 N N . ALA A 1 335 ? -23.623 -6.589 28.330 1.00 75.50 335 ALA A N 1
ATOM 2731 C CA . ALA A 1 335 ? -22.957 -5.826 29.395 1.00 75.50 335 ALA A CA 1
ATOM 2732 C C . ALA A 1 335 ? -23.903 -4.816 30.071 1.00 75.50 335 ALA A C 1
ATOM 2734 O O . ALA A 1 335 ? -23.640 -4.370 31.186 1.00 75.50 335 ALA A O 1
ATOM 2735 N N . PHE A 1 336 ? -24.989 -4.450 29.389 1.00 76.06 336 PHE A N 1
ATOM 2736 C CA . PHE A 1 336 ? -25.974 -3.476 29.845 1.00 76.06 336 PHE A CA 1
ATOM 2737 C C . PHE A 1 336 ? -27.215 -4.165 30.412 1.00 76.06 336 PHE A C 1
ATOM 2739 O O . PHE A 1 336 ? -27.752 -3.695 31.407 1.00 76.06 336 PHE A O 1
ATOM 2746 N N . ASP A 1 337 ? -27.630 -5.299 29.840 1.00 71.25 337 ASP A N 1
ATOM 2747 C CA . ASP A 1 337 ? -28.788 -6.062 30.321 1.00 71.25 337 ASP A CA 1
ATOM 2748 C C . ASP A 1 337 ? -28.562 -6.653 31.725 1.00 71.25 337 ASP A C 1
ATOM 2750 O O . ASP A 1 337 ? -29.464 -6.593 32.552 1.00 71.25 337 ASP A O 1
ATOM 2754 N N . GLU A 1 338 ? -27.361 -7.158 32.040 1.00 59.09 338 GLU A N 1
ATOM 2755 C CA . GLU A 1 338 ? -27.028 -7.675 33.387 1.00 59.09 338 GLU A CA 1
ATOM 2756 C C . GLU A 1 338 ? -26.887 -6.576 34.452 1.00 59.09 338 GLU A C 1
ATOM 2758 O O . GLU A 1 338 ? -26.961 -6.850 35.647 1.00 59.09 338 GLU A O 1
ATOM 2763 N N . ASN A 1 339 ? -26.657 -5.338 34.014 1.00 55.81 339 ASN A N 1
ATOM 2764 C CA . ASN A 1 339 ? -26.485 -4.168 34.871 1.00 55.81 339 ASN A CA 1
ATOM 2765 C C . ASN A 1 339 ? -27.727 -3.265 34.882 1.00 55.81 339 ASN A C 1
ATOM 2767 O O . ASN A 1 339 ? -27.681 -2.183 35.474 1.00 55.81 339 ASN A O 1
ATOM 2771 N N . ARG A 1 340 ? -28.835 -3.683 34.247 1.00 54.62 340 ARG A N 1
ATOM 2772 C CA . ARG A 1 340 ? -30.135 -3.050 34.467 1.00 54.62 340 ARG A CA 1
ATOM 2773 C C . ARG A 1 340 ? -30.477 -3.241 35.934 1.00 54.62 340 ARG A C 1
ATOM 2775 O O . ARG A 1 340 ? -30.755 -4.348 36.379 1.00 54.62 340 ARG A O 1
ATOM 2782 N N . ILE A 1 341 ? -30.408 -2.145 36.677 1.00 49.44 341 ILE A N 1
ATOM 2783 C CA . ILE A 1 341 ? -31.006 -2.058 37.999 1.00 49.44 341 ILE A CA 1
ATOM 2784 C C . ILE A 1 341 ? -32.491 -2.350 37.763 1.00 49.44 341 ILE A C 1
ATOM 2786 O O . ILE A 1 341 ? -33.130 -1.627 36.997 1.00 49.44 341 ILE A O 1
ATOM 2790 N N . GLU A 1 342 ? -33.003 -3.453 38.314 1.00 41.12 342 GLU A N 1
ATOM 2791 C CA . GLU A 1 342 ? -34.447 -3.654 38.407 1.00 41.12 342 GLU A CA 1
ATOM 2792 C C . GLU A 1 342 ? -34.991 -2.428 39.147 1.00 41.12 342 GLU A C 1
ATOM 2794 O O . GLU A 1 342 ? -34.568 -2.143 40.268 1.00 41.12 342 GLU A O 1
ATOM 2799 N N . GLU A 1 343 ? -35.811 -1.629 38.463 1.00 36.34 343 GLU A N 1
ATOM 2800 C CA . GLU A 1 343 ? -36.521 -0.519 39.091 1.00 36.34 343 GLU A CA 1
ATOM 2801 C C . GLU A 1 343 ? -37.425 -1.123 40.178 1.00 36.34 343 GLU A C 1
ATOM 2803 O O . GLU A 1 343 ? -38.412 -1.785 39.851 1.00 36.34 343 GLU A O 1
ATOM 2808 N N . GLU A 1 344 ? -37.048 -0.959 41.451 1.00 32.28 344 GLU A N 1
ATOM 2809 C CA . GLU A 1 344 ? -37.962 -1.132 42.591 1.00 32.28 344 GLU A CA 1
ATOM 2810 C C . GLU A 1 344 ? -38.952 0.034 42.681 1.00 32.28 344 GLU A C 1
ATOM 2812 O O . GLU A 1 344 ? -38.512 1.206 42.564 1.00 32.28 344 GLU A O 1
#

Secondary structure (DSSP, 8-state):
-GGGT-TT-------HHHHHHHHHHHHHHHHHHHH--S---HHHHHHHHHHHTTS----TTGGGT-S-HHHHHHHHHS-S--GGGHHHHHHHHHHHTHHHHHHHHHHHH-GGGHHHHHHHHHHHHHHHHHHHHHT-SS--HHHHHHHHHHHHHSS-SS-----GGG--GGG--HHHHHHHHHHHHHHH-SSS---HHHHHHHHHHHHHTT--HHHHHHHHHHHHHHHHHHTTTSGGG--S-HHHHHHHHHHHHHHHHHHHTHHHHHHHHHH-HHHHHHHHHHHHSPPPHHHHHHHHHHHHHHHHHSGGGGGGGSTTGGGGHHHHHHHHHHH-HHHHHTT-----

Solvent-accessible surface area (backbone atoms only — not comparable to full-atom values): 20234 Å² total; per-residue (Å²): 117,64,58,80,78,40,78,84,61,80,81,76,92,62,55,75,66,57,45,48,53,52,55,49,54,49,48,41,51,51,35,44,69,75,54,57,88,62,96,68,55,66,64,60,54,50,53,51,48,39,38,66,56,67,76,43,75,96,60,90,74,54,82,84,73,53,96,44,66,66,49,57,51,49,50,66,69,51,66,92,63,62,71,91,52,50,72,66,49,51,65,58,49,57,68,53,51,56,54,56,36,53,26,46,44,43,25,62,76,39,62,90,47,17,44,58,51,40,55,52,48,51,54,49,48,54,30,49,33,51,52,35,50,66,29,50,93,75,87,53,76,67,52,61,53,50,53,56,48,53,52,71,70,39,91,70,77,78,68,79,84,63,58,67,82,75,64,56,56,89,82,48,56,73,67,53,49,52,51,52,46,54,49,28,45,62,45,54,59,65,94,85,63,82,52,74,42,43,52,49,49,52,54,51,47,26,62,62,65,70,44,55,72,68,56,55,53,47,53,49,50,53,52,50,53,50,44,74,75,40,29,87,79,34,72,85,67,34,92,66,63,66,70,59,51,53,50,54,51,50,47,54,52,41,53,48,55,50,61,79,39,38,72,60,52,40,54,56,42,61,75,33,61,69,50,51,49,50,58,53,45,56,75,78,43,88,67,53,72,69,56,48,52,52,42,51,52,56,51,48,54,57,34,68,74,37,76,89,45,47,61,46,75,41,83,70,20,62,73,49,47,66,56,41,63,69,42,44,64,77,75,45,48,68,49,50,62,78,63,54,73,77,86,126

pLDDT: mean 77.76, std 15.29, range [32.28, 96.38]

Mean predicted aligned error: 11.52 Å

Sequence (344 aa):
NISVLIKDFKNKDFNQEECCKINFVWALLAAYNCHSKDNTNFEIALKKFYETIGFHKSNFINGILGDDVESILNKRIQTDNNIFSKNFSLFVTNALLFMDVLAFSAYLQNPDHAEKHLLELENSIRTVVSKALNSKSKKNNYHESLIKLLEASLRLSKSKNNSYDALNLSQFSETERFYLLDLACMATWNDFKIDRGEQEFFREFSKKFKLSQSVIKKAINSLNVFYRNYKNDISLLSTQNLAKRLYDHSTTVVKKLITRNSKHLYQELKESKDLVKLLTESTLRDLSEKEQEQMQEQMMDIIKSIPSLAIFMLPGGAILLPIFIKFIPKLLPSAFDENRIEEE